Protein AF-A0AAD8UST3-F1 (afdb_monomer_lite)

Sequence (220 aa):
MGGASHGGGSCQISVTRDLKPTRKSQWRVIHSIEGGCPIRNLTEVNYGDSPTVVLPSLYNFTVPDWLPVGPAVMAWTWYGRWSVPEMFMNCAPIVVLGQETNADVTEQERAAKFDQAPLVFEANNGNGCWTQNKGSCVKFPNPGESLVVNEECPLYEETMFTGKCGPERSLGNLWSWPSQWAIFSGGAVAVALVLGAMRAARTWRGRQKYAHRKLATDDV

pLDDT: mean 85.13, std 13.51, range [44.72, 98.62]

Radius of gyration: 29.17 Å; chains: 1; bounding box: 77×62×83 Å

Foldseek 3Di:
DAQACLQPFKKFKWKFAPPPDDLQTWTFTQAIEWTQPPHHPGDNDGNDHGPPDDHPDDDDDDRDQLAAFFKIKMKMWGDHLQDFFDIDIDIDIDGHHHDPDDDPDDNVSSVVVRVVGFTDWDTSPPLFKTFDNPRAHDDDPRRGPHYDYDVSGHHPPVRRIDGDTDRVSGPSVVPPDDPVVVVVVVVVVVVVVVVVVVVVVVVVVVVVVVVVVVVVVVPD

Structure (mmCIF, N/CA/C/O backbone):
data_AF-A0AAD8UST3-F1
#
_entry.id   AF-A0AAD8UST3-F1
#
loop_
_atom_site.group_PDB
_atom_site.id
_atom_site.type_symbol
_atom_site.label_atom_id
_atom_site.label_alt_id
_atom_site.label_comp_id
_atom_site.label_asym_id
_atom_site.label_entity_id
_atom_site.label_seq_id
_atom_site.pdbx_PDB_ins_code
_atom_site.Cartn_x
_atom_site.Cartn_y
_atom_site.Cartn_z
_atom_site.occupancy
_atom_site.B_iso_or_equiv
_atom_site.auth_seq_id
_atom_site.auth_comp_id
_atom_site.auth_asym_id
_atom_site.auth_atom_id
_atom_site.pdbx_PDB_model_num
ATOM 1 N N . MET A 1 1 ? -6.557 10.049 -11.737 1.00 59.41 1 MET A N 1
ATOM 2 C CA . MET A 1 1 ? -5.081 10.046 -11.653 1.00 59.41 1 MET A CA 1
ATOM 3 C C . MET A 1 1 ? -4.561 10.982 -12.734 1.00 59.41 1 MET A C 1
ATOM 5 O O . MET A 1 1 ? -5.177 11.017 -13.790 1.00 59.41 1 MET A O 1
ATOM 9 N N . GLY A 1 2 ? -3.513 11.771 -12.465 1.00 61.00 2 GLY A N 1
ATOM 10 C CA . GLY A 1 2 ? -2.854 12.614 -13.478 1.00 61.00 2 GLY A CA 1
ATOM 11 C C . GLY A 1 2 ? -2.366 11.768 -14.658 1.00 61.00 2 GLY A C 1
ATOM 12 O O . GLY A 1 2 ? -2.096 10.590 -14.461 1.00 61.00 2 GLY A O 1
ATOM 13 N N . GLY A 1 3 ? -2.242 12.331 -15.862 1.00 67.75 3 GLY A N 1
ATOM 14 C CA . GLY A 1 3 ? -1.858 11.577 -17.068 1.00 67.75 3 GLY A CA 1
ATOM 15 C C . GLY A 1 3 ? -0.547 10.766 -16.964 1.00 67.75 3 GLY A C 1
ATOM 16 O O . GLY A 1 3 ? -0.337 9.822 -17.723 1.00 67.75 3 GLY A O 1
ATOM 17 N N . ALA A 1 4 ? 0.311 11.054 -15.981 1.00 81.88 4 ALA A N 1
ATOM 18 C CA . ALA A 1 4 ? 1.547 10.320 -15.744 1.00 81.88 4 ALA A CA 1
ATOM 19 C C . ALA A 1 4 ? 1.316 8.959 -15.058 1.00 81.88 4 ALA A C 1
ATOM 21 O O . ALA A 1 4 ? 1.099 8.882 -13.851 1.00 81.88 4 ALA A O 1
ATOM 22 N N . SER A 1 5 ? 1.393 7.873 -15.830 1.00 86.62 5 SER A N 1
ATOM 23 C CA . SER A 1 5 ? 1.314 6.492 -15.335 1.00 86.62 5 SER A CA 1
ATOM 24 C C . SER A 1 5 ? 2.663 5.916 -14.898 1.00 86.62 5 SER A C 1
ATOM 26 O O . SER A 1 5 ? 2.684 4.791 -14.412 1.00 86.62 5 SER A O 1
ATOM 28 N N . HIS A 1 6 ? 3.774 6.639 -15.093 1.00 89.75 6 HIS A N 1
ATOM 29 C CA . HIS A 1 6 ? 5.139 6.261 -14.689 1.00 89.75 6 HIS A CA 1
ATOM 30 C C . HIS A 1 6 ? 5.543 4.827 -15.079 1.00 89.75 6 HIS A C 1
ATOM 32 O O . HIS A 1 6 ? 6.286 4.160 -14.357 1.00 89.75 6 HIS A O 1
ATOM 38 N N . GLY A 1 7 ? 5.034 4.352 -16.221 1.00 89.50 7 GLY A N 1
ATOM 39 C CA . GLY A 1 7 ? 5.245 2.990 -16.713 1.00 89.50 7 GLY A CA 1
ATOM 40 C C . GLY A 1 7 ? 4.744 1.894 -15.771 1.00 89.50 7 GLY A C 1
ATOM 41 O O . GLY A 1 7 ? 5.325 0.811 -15.730 1.00 89.50 7 GLY A O 1
ATOM 42 N N . GLY A 1 8 ? 3.693 2.180 -14.998 1.00 92.19 8 GLY A N 1
ATOM 43 C CA . GLY A 1 8 ? 3.140 1.287 -13.986 1.00 92.19 8 GLY A CA 1
ATOM 44 C C . GLY A 1 8 ? 3.865 1.414 -12.650 1.00 92.19 8 GLY A C 1
ATOM 45 O O . GLY A 1 8 ? 4.266 2.503 -12.241 1.00 92.19 8 GLY A O 1
ATOM 46 N N . GLY A 1 9 ? 4.001 0.305 -11.933 1.00 94.56 9 GLY A N 1
ATOM 47 C CA . GLY A 1 9 ? 4.427 0.312 -10.539 1.00 94.56 9 GLY A CA 1
ATOM 48 C C . GLY A 1 9 ? 3.691 -0.727 -9.704 1.00 94.56 9 GLY A C 1
ATOM 49 O O . GLY A 1 9 ? 3.103 -1.673 -10.238 1.00 94.56 9 GLY A O 1
ATOM 50 N N . SER A 1 10 ? 3.710 -0.512 -8.392 1.00 96.94 10 SER A N 1
ATOM 51 C CA . SER A 1 10 ? 3.019 -1.358 -7.416 1.00 96.94 10 SER A CA 1
ATOM 52 C C . SER A 1 10 ? 2.051 -0.544 -6.577 1.00 96.94 10 SER A C 1
ATOM 54 O O . SER A 1 10 ? 2.328 0.610 -6.240 1.00 96.94 10 SER A O 1
ATOM 56 N N . CYS A 1 11 ? 0.938 -1.162 -6.197 1.00 97.50 11 CYS A N 1
ATOM 57 C CA . CYS A 1 11 ? -0.122 -0.519 -5.436 1.00 97.50 11 CYS A CA 1
ATOM 58 C C . CYS A 1 11 ? -0.553 -1.352 -4.234 1.00 97.50 11 CYS A C 1
ATOM 60 O O . CYS A 1 11 ? -0.494 -2.580 -4.273 1.00 97.50 11 CYS A O 1
ATOM 62 N N . GLN A 1 12 ? -1.080 -0.685 -3.210 1.00 98.38 12 GLN A N 1
ATOM 63 C CA . GLN A 1 12 ? -1.850 -1.346 -2.160 1.00 98.38 12 GLN A CA 1
ATOM 64 C C . GLN A 1 12 ? -3.238 -0.729 -2.051 1.00 98.38 12 GLN A C 1
ATOM 66 O O . GLN A 1 12 ? -3.430 0.477 -2.221 1.00 98.38 12 GLN A O 1
ATOM 71 N N . ILE A 1 13 ? -4.206 -1.580 -1.734 1.00 98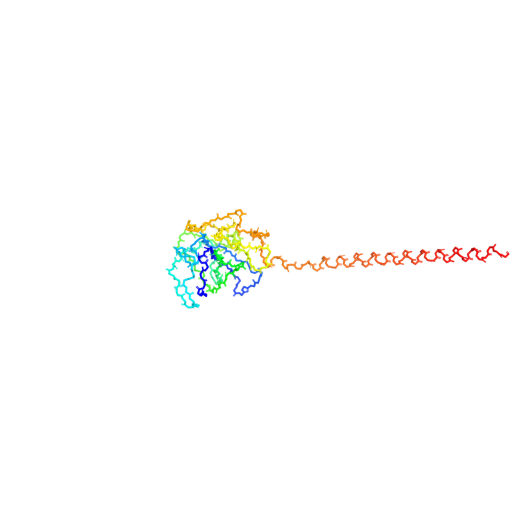.50 13 ILE A N 1
ATOM 72 C CA . ILE A 1 13 ? -5.513 -1.182 -1.238 1.00 98.50 13 ILE A CA 1
ATOM 73 C C . ILE A 1 13 ? -5.507 -1.431 0.263 1.00 98.50 13 ILE A C 1
ATOM 75 O O . ILE A 1 13 ? -5.233 -2.542 0.727 1.00 98.50 13 ILE A O 1
ATOM 79 N N . SER A 1 14 ? -5.798 -0.389 1.027 1.00 98.31 14 SER A N 1
ATOM 80 C CA . SER A 1 14 ? -5.833 -0.450 2.483 1.00 98.31 14 SER A CA 1
ATOM 81 C C . SER A 1 14 ? -7.084 0.212 3.039 1.00 98.31 14 SER A C 1
ATOM 83 O O . SER A 1 14 ? -7.731 1.015 2.370 1.00 98.31 14 SER A O 1
ATOM 85 N N . VAL A 1 15 ? -7.454 -0.150 4.262 1.00 98.31 15 VAL A N 1
ATOM 86 C CA . VAL A 1 15 ? -8.650 0.349 4.939 1.00 98.31 15 VAL A CA 1
ATOM 87 C C . VAL A 1 15 ? -8.283 0.867 6.319 1.00 98.31 15 VAL A C 1
ATOM 89 O O . VAL A 1 15 ? -7.495 0.261 7.041 1.00 98.31 15 VAL A O 1
ATOM 92 N N . THR A 1 16 ? -8.885 1.984 6.705 1.00 97.88 16 THR A N 1
ATOM 93 C CA . THR A 1 16 ? -8.901 2.471 8.082 1.00 97.88 16 THR A CA 1
ATOM 94 C C . THR A 1 16 ? -10.338 2.621 8.568 1.00 97.88 16 THR A C 1
ATOM 96 O O . THR A 1 16 ? -11.248 2.930 7.796 1.00 97.88 16 THR A O 1
ATOM 99 N N . ARG A 1 17 ? -10.549 2.405 9.866 1.00 97.00 17 ARG A N 1
ATOM 100 C CA . ARG A 1 17 ? -11.836 2.653 10.535 1.00 97.00 17 ARG A CA 1
ATOM 101 C C . ARG A 1 17 ? -11.963 4.097 11.029 1.00 97.00 17 ARG A C 1
ATOM 103 O O . ARG A 1 17 ? -13.045 4.509 11.440 1.00 97.00 17 ARG A O 1
ATOM 110 N N . ASP A 1 18 ? -10.895 4.889 10.922 1.00 97.56 18 ASP A N 1
ATOM 111 C CA . ASP A 1 18 ? -10.938 6.322 11.190 1.00 97.56 18 ASP A CA 1
ATOM 112 C C . ASP A 1 18 ? -11.722 7.039 10.082 1.00 97.56 18 ASP A C 1
ATOM 114 O O . ASP A 1 18 ? -11.227 7.247 8.978 1.00 97.56 18 ASP A O 1
ATOM 118 N N . LEU A 1 19 ? -12.946 7.482 10.382 1.00 97.81 19 LEU A N 1
ATOM 119 C CA . LEU A 1 19 ? -13.803 8.173 9.401 1.00 97.81 19 LEU A CA 1
ATOM 120 C C . LEU A 1 19 ? -13.276 9.556 8.988 1.00 97.81 19 LEU A C 1
ATOM 122 O O . LEU A 1 19 ? -13.745 10.148 8.018 1.00 97.81 19 LEU A O 1
ATOM 126 N N . LYS A 1 20 ? -12.305 10.084 9.737 1.00 97.69 20 LYS A N 1
ATOM 127 C CA . LYS A 1 20 ? -11.566 11.313 9.439 1.00 97.69 20 LYS A CA 1
ATOM 128 C C . LYS A 1 20 ? -10.073 11.021 9.599 1.00 97.69 20 LYS A C 1
ATOM 130 O O . LYS A 1 20 ? -9.518 11.342 10.652 1.00 97.69 20 LYS A O 1
ATOM 135 N N . PRO A 1 21 ? -9.439 10.370 8.606 1.00 96.75 21 PRO A N 1
ATOM 136 C CA . PRO A 1 21 ? -8.065 9.925 8.746 1.00 96.75 21 PRO A CA 1
ATOM 137 C C . PRO A 1 21 ? -7.113 11.087 9.025 1.00 96.75 21 PRO A C 1
ATOM 139 O O . PRO A 1 21 ? -7.249 12.187 8.488 1.00 96.75 21 PRO A O 1
ATOM 142 N N . THR A 1 22 ? -6.118 10.822 9.856 1.00 94.69 22 THR A N 1
ATOM 143 C CA . THR A 1 22 ? -5.027 11.740 10.176 1.00 94.69 22 THR A CA 1
ATOM 144 C C . THR A 1 22 ? -3.698 11.070 9.851 1.00 94.69 22 THR A C 1
ATOM 146 O O . THR A 1 22 ? -3.642 9.878 9.563 1.00 94.69 22 THR A O 1
ATOM 149 N N . ARG A 1 23 ? -2.583 11.793 9.998 1.00 90.06 23 ARG A N 1
ATOM 150 C CA . ARG A 1 23 ? -1.241 11.194 9.871 1.00 90.06 23 ARG A CA 1
ATOM 151 C C . ARG A 1 23 ? -0.962 10.040 10.849 1.00 90.06 23 ARG A C 1
ATOM 153 O O . ARG A 1 23 ? 0.041 9.363 10.694 1.00 90.06 23 ARG A O 1
ATOM 160 N N . LYS A 1 24 ? -1.769 9.888 11.908 1.00 91.38 24 LYS A N 1
ATOM 161 C CA . LYS A 1 24 ? -1.642 8.811 12.905 1.00 91.38 24 LYS A CA 1
ATOM 162 C C . LYS A 1 24 ? -2.572 7.630 12.628 1.00 91.38 24 LYS A C 1
ATOM 164 O O . LYS A 1 24 ? -2.489 6.635 13.342 1.00 91.38 24 LYS A O 1
ATOM 169 N N . SER A 1 25 ? -3.468 7.758 11.652 1.00 94.44 25 SER A N 1
ATOM 170 C CA . SER A 1 25 ? -4.407 6.699 11.309 1.00 94.44 25 SER A CA 1
ATOM 171 C C . SER A 1 25 ? -3.658 5.487 10.793 1.00 94.44 25 SER A C 1
ATOM 173 O O . SER A 1 25 ? -2.742 5.601 9.978 1.00 94.44 25 SER A O 1
ATOM 175 N N . GLN A 1 26 ? -4.058 4.323 11.284 1.00 94.38 26 GLN A N 1
ATOM 176 C CA . GLN A 1 26 ? -3.522 3.056 10.825 1.00 94.38 26 GLN A CA 1
ATOM 177 C C . GLN A 1 26 ? -4.350 2.570 9.642 1.00 94.38 26 GLN A C 1
ATOM 179 O O . GLN A 1 26 ? -5.579 2.501 9.714 1.00 94.38 26 GLN A O 1
ATOM 184 N N . TRP A 1 27 ? -3.658 2.244 8.558 1.00 96.69 27 TRP A N 1
ATOM 185 C CA . TRP A 1 27 ? -4.244 1.721 7.332 1.00 96.69 27 TRP A CA 1
ATOM 186 C C . TRP A 1 27 ? -3.837 0.266 7.191 1.00 96.69 27 TRP A C 1
ATOM 188 O O . TRP A 1 27 ? -2.647 -0.031 7.134 1.00 96.69 27 TRP A O 1
ATOM 198 N N . ARG A 1 28 ? -4.816 -0.635 7.164 1.00 97.31 28 ARG A N 1
ATOM 199 C CA . ARG A 1 28 ? -4.609 -2.081 7.098 1.00 97.31 28 ARG A CA 1
ATOM 200 C C . ARG A 1 28 ? -4.754 -2.560 5.665 1.00 97.31 28 ARG A C 1
ATOM 202 O O . ARG A 1 28 ? -5.763 -2.271 5.025 1.00 97.31 28 ARG A O 1
ATOM 209 N N . VAL A 1 29 ? -3.740 -3.239 5.147 1.00 98.12 29 VAL A N 1
ATOM 210 C CA . VAL A 1 29 ? -3.704 -3.741 3.771 1.00 98.12 29 VAL A CA 1
ATOM 211 C C . VAL A 1 29 ? -4.731 -4.854 3.610 1.00 98.12 29 VAL A C 1
ATOM 213 O O . VAL A 1 29 ? -4.729 -5.818 4.372 1.00 98.12 29 VAL A O 1
ATOM 216 N N . ILE A 1 30 ? -5.589 -4.723 2.599 1.00 97.94 30 ILE A N 1
ATOM 217 C CA . ILE A 1 30 ? -6.543 -5.765 2.199 1.00 97.94 30 ILE A CA 1
ATOM 218 C C . ILE A 1 30 ? -6.188 -6.384 0.845 1.00 97.94 30 ILE A C 1
ATOM 220 O O . ILE A 1 30 ? -6.664 -7.471 0.536 1.00 97.94 30 ILE A O 1
ATOM 224 N N . HIS A 1 31 ? -5.367 -5.705 0.035 1.00 98.44 31 HIS A N 1
ATOM 225 C CA . HIS A 1 31 ? -4.880 -6.219 -1.241 1.00 98.44 31 HIS A CA 1
ATOM 226 C C . HIS A 1 31 ? -3.590 -5.513 -1.670 1.00 98.44 31 HIS A C 1
ATOM 228 O O . HIS A 1 31 ? -3.487 -4.292 -1.543 1.00 98.44 31 HIS A O 1
ATOM 234 N N . SER A 1 32 ? -2.641 -6.260 -2.227 1.00 98.56 32 SER A N 1
ATOM 235 C CA . SER A 1 32 ? -1.418 -5.727 -2.831 1.00 98.56 32 SER A CA 1
ATOM 236 C C . SER A 1 32 ? -1.278 -6.178 -4.280 1.00 98.56 32 SER A C 1
ATOM 238 O O . SER A 1 32 ? -1.610 -7.309 -4.632 1.00 98.56 32 SER A O 1
ATOM 240 N N . ILE A 1 33 ? -0.756 -5.282 -5.113 1.00 98.12 33 ILE A N 1
ATOM 241 C CA . ILE A 1 33 ? -0.457 -5.522 -6.523 1.00 98.12 33 ILE A CA 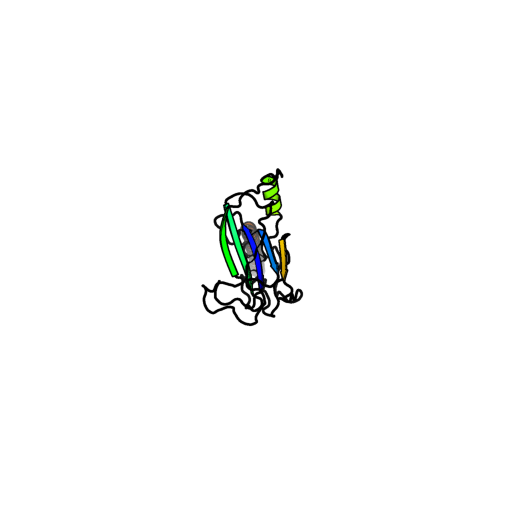1
ATOM 242 C C . ILE A 1 33 ? 1.000 -5.135 -6.748 1.00 98.12 33 ILE A C 1
ATOM 244 O O . ILE A 1 33 ? 1.346 -3.954 -6.687 1.00 98.12 33 ILE A O 1
ATOM 248 N N . GLU A 1 34 ? 1.851 -6.122 -6.990 1.00 97.44 34 GLU A N 1
ATOM 249 C CA . GLU A 1 34 ? 3.273 -5.937 -7.266 1.00 97.44 34 GLU A CA 1
ATOM 250 C C . GLU A 1 34 ? 3.505 -6.007 -8.774 1.00 97.44 34 GLU A C 1
ATOM 252 O O . GLU A 1 34 ? 3.425 -7.075 -9.377 1.00 97.44 34 GLU A O 1
ATOM 257 N N . GLY A 1 35 ? 3.760 -4.854 -9.393 1.00 95.50 35 GLY A N 1
ATOM 258 C CA . GLY A 1 35 ? 3.840 -4.737 -10.847 1.00 95.50 35 GLY A CA 1
ATOM 259 C C . GLY A 1 35 ? 2.487 -4.560 -11.528 1.00 95.50 35 GLY A C 1
ATOM 260 O O . GLY A 1 35 ? 1.448 -5.025 -11.059 1.00 95.50 35 GLY A O 1
ATOM 261 N N . GLY A 1 36 ? 2.486 -3.875 -12.670 1.00 92.56 36 GLY A N 1
ATOM 262 C CA . GLY A 1 36 ? 1.285 -3.751 -13.493 1.00 92.56 36 GLY A CA 1
ATOM 263 C C . GLY A 1 36 ? 0.184 -2.876 -12.906 1.00 92.56 36 GLY A C 1
ATOM 264 O O . GLY A 1 36 ? -0.960 -3.031 -13.319 1.00 92.56 36 GLY A O 1
ATOM 265 N N . CYS A 1 37 ? 0.474 -1.994 -11.942 1.00 94.06 37 CYS A N 1
ATOM 266 C CA . CYS A 1 37 ? -0.477 -1.015 -11.415 1.00 94.06 37 CYS A CA 1
ATOM 267 C C . CYS A 1 37 ? 0.054 0.417 -11.589 1.00 94.06 37 CYS A C 1
ATOM 269 O O . CYS A 1 37 ? 1.212 0.668 -11.257 1.00 94.06 37 CYS A O 1
ATOM 271 N N . PRO A 1 38 ? -0.742 1.375 -12.100 1.00 91.06 38 PRO A N 1
ATOM 272 C CA . PRO A 1 38 ? -2.173 1.316 -12.429 1.00 91.06 38 PRO A CA 1
ATOM 273 C C . PRO A 1 38 ? -2.447 1.035 -13.917 1.00 91.06 38 PRO A C 1
ATOM 275 O O . PRO A 1 38 ? -3.576 1.183 -14.385 1.00 91.06 38 PRO A O 1
ATOM 278 N N . ILE A 1 39 ? -1.414 0.643 -14.665 1.00 90.38 39 ILE A N 1
ATOM 279 C CA . ILE A 1 39 ? -1.529 0.118 -16.025 1.00 90.38 39 ILE A CA 1
ATOM 280 C C . ILE A 1 39 ? -0.822 -1.232 -16.109 1.00 90.38 39 ILE A C 1
ATOM 282 O O . ILE A 1 39 ? 0.242 -1.396 -15.515 1.00 90.38 39 ILE A O 1
ATOM 286 N N . ARG A 1 40 ? -1.411 -2.171 -16.851 1.00 88.31 40 ARG A N 1
ATOM 287 C CA . ARG A 1 40 ? -0.764 -3.406 -17.315 1.00 88.31 40 ARG A CA 1
ATOM 288 C C . ARG A 1 40 ? -0.159 -3.217 -18.704 1.00 88.31 40 ARG A C 1
ATOM 290 O O . ARG A 1 40 ? -0.455 -2.218 -19.361 1.00 88.31 40 ARG A O 1
ATOM 297 N N . ASN A 1 41 ? 0.611 -4.198 -19.170 1.00 87.06 41 ASN A N 1
ATOM 298 C CA . ASN A 1 41 ? 1.383 -4.151 -20.412 1.00 87.06 41 ASN A CA 1
ATOM 299 C C . ASN A 1 41 ? 2.315 -2.939 -20.399 1.00 87.06 41 ASN A C 1
ATOM 301 O O . ASN A 1 41 ? 2.162 -2.010 -21.193 1.00 87.06 41 ASN A O 1
ATOM 305 N N . LEU A 1 42 ? 3.215 -2.929 -19.414 1.00 83.50 42 LEU A N 1
ATOM 306 C CA . LEU A 1 42 ? 4.008 -1.757 -19.056 1.00 83.50 42 LEU A CA 1
ATOM 307 C C . LEU A 1 42 ? 4.698 -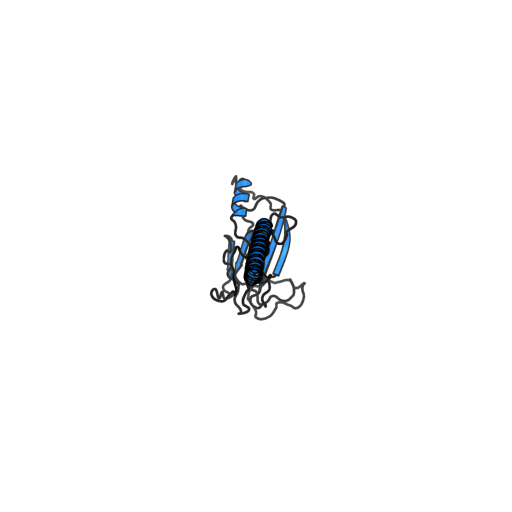1.122 -20.266 1.00 83.50 42 LEU A C 1
ATOM 309 O O . LEU A 1 42 ? 5.359 -1.790 -21.059 1.00 83.50 42 LEU A O 1
ATOM 313 N N . THR A 1 43 ? 4.580 0.199 -20.360 1.00 81.06 43 THR A N 1
ATOM 314 C CA . THR A 1 43 ? 5.241 1.021 -21.372 1.00 81.06 43 THR A CA 1
ATOM 315 C C . THR A 1 43 ? 6.226 1.971 -20.714 1.00 81.06 43 THR A C 1
ATOM 317 O O . THR A 1 43 ? 6.040 2.389 -19.576 1.00 81.06 43 THR A O 1
ATOM 320 N N . GLU A 1 44 ? 7.251 2.382 -21.453 1.00 81.00 44 GLU A N 1
ATOM 321 C CA . GLU A 1 44 ? 8.202 3.405 -20.991 1.00 81.00 44 GLU A CA 1
ATOM 322 C C . GLU A 1 44 ? 7.617 4.833 -21.078 1.00 81.00 44 GLU A C 1
ATOM 324 O O . GLU A 1 44 ? 8.210 5.795 -20.596 1.00 81.00 44 GLU A O 1
ATOM 329 N N . VAL A 1 45 ? 6.428 4.976 -21.677 1.00 79.56 45 VAL A N 1
ATOM 330 C CA . VAL A 1 45 ? 5.690 6.239 -21.814 1.00 79.56 45 VAL A CA 1
ATOM 331 C C . VAL A 1 45 ? 4.455 6.279 -20.917 1.00 79.56 45 VAL A C 1
ATOM 333 O O . VAL A 1 45 ? 3.902 5.243 -20.541 1.00 79.56 45 VAL A O 1
ATOM 336 N N . ASN A 1 46 ? 4.011 7.493 -20.599 1.00 82.44 46 ASN A N 1
ATOM 337 C CA . ASN A 1 46 ? 2.775 7.732 -19.865 1.00 82.44 46 ASN A CA 1
ATOM 338 C C . ASN A 1 46 ? 1.538 7.448 -20.733 1.00 82.44 46 ASN A C 1
ATOM 340 O O . ASN A 1 46 ? 1.565 7.648 -21.945 1.00 82.44 46 ASN A O 1
ATOM 344 N N . TYR A 1 47 ? 0.442 7.011 -20.105 1.00 77.69 47 TYR A N 1
ATOM 345 C CA . TYR A 1 47 ? -0.795 6.634 -20.806 1.00 77.69 47 TYR A CA 1
ATOM 346 C C . TYR A 1 47 ? -1.647 7.841 -21.266 1.00 77.69 47 TYR A C 1
ATOM 348 O O . TYR A 1 47 ? -2.657 7.668 -21.945 1.00 77.69 47 TYR A O 1
ATOM 356 N N . GLY A 1 48 ? -1.255 9.074 -20.932 1.00 74.00 48 GLY A N 1
ATOM 357 C CA . GLY A 1 48 ? -1.809 10.294 -21.523 1.00 74.00 48 GLY A CA 1
ATOM 358 C C . GLY A 1 48 ? -1.353 11.568 -20.810 1.00 74.00 48 GLY A C 1
ATOM 359 O O . GLY A 1 48 ? -0.567 11.514 -19.873 1.00 74.00 48 GLY A O 1
ATOM 360 N N . ASP A 1 49 ? -1.888 12.719 -21.221 1.00 71.94 49 ASP A N 1
ATOM 361 C CA . ASP A 1 49 ? -1.454 14.033 -20.702 1.00 71.94 49 ASP A CA 1
ATOM 362 C C . ASP A 1 49 ? -2.528 14.741 -19.855 1.00 71.94 49 ASP A C 1
ATOM 364 O O . ASP A 1 49 ? -2.366 15.890 -19.449 1.00 71.94 49 ASP A O 1
ATOM 368 N N . SER A 1 50 ? -3.649 14.067 -19.570 1.00 75.44 50 SER A N 1
ATOM 369 C CA . SER A 1 50 ? -4.791 14.651 -18.855 1.00 75.44 50 SER A CA 1
ATOM 370 C C . SER A 1 50 ? -5.126 13.886 -17.569 1.00 75.44 50 SER A C 1
ATOM 372 O O . SER A 1 50 ? -5.101 12.656 -17.555 1.00 75.44 50 SER A O 1
ATOM 374 N N . PRO A 1 51 ? -5.512 14.582 -16.481 1.00 68.94 51 PRO A N 1
ATOM 375 C CA . PRO A 1 51 ? -5.935 13.949 -15.229 1.00 68.94 51 PRO A CA 1
ATOM 376 C C . PRO A 1 51 ? -7.277 13.206 -15.314 1.00 68.94 51 PRO A C 1
ATOM 378 O O . PRO A 1 51 ? -7.696 12.573 -14.343 1.00 68.94 51 PRO A O 1
ATOM 381 N N . THR A 1 52 ? -7.958 13.308 -16.458 1.00 74.94 52 THR A N 1
ATOM 382 C CA . THR A 1 52 ? -9.240 12.644 -16.747 1.00 74.94 52 THR A CA 1
ATOM 383 C C . THR A 1 52 ? -9.085 11.424 -17.652 1.00 74.94 52 THR A C 1
ATOM 385 O O . THR A 1 52 ? -10.084 10.802 -18.007 1.00 74.94 52 THR A O 1
ATOM 388 N N . VAL A 1 53 ? -7.850 11.067 -18.026 1.00 79.62 53 VAL A N 1
ATOM 389 C CA . VAL A 1 53 ? -7.584 9.863 -18.817 1.00 79.62 53 VAL A CA 1
ATOM 390 C C . VAL A 1 53 ? -8.087 8.643 -18.053 1.00 79.62 53 VAL A C 1
ATOM 392 O O . VAL A 1 53 ? -7.723 8.409 -16.898 1.00 79.62 53 VAL A O 1
ATOM 395 N N . VAL A 1 54 ? -8.933 7.864 -18.722 1.00 76.12 54 VAL A N 1
ATOM 396 C CA . VAL A 1 54 ? -9.378 6.564 -18.229 1.00 76.12 54 VAL A CA 1
ATOM 397 C C . VAL A 1 54 ? -8.245 5.576 -18.465 1.00 76.12 54 VAL A C 1
ATOM 399 O O . VAL A 1 54 ? -7.809 5.381 -19.599 1.00 76.12 54 VAL A O 1
ATOM 402 N N . LEU A 1 55 ? -7.748 4.970 -17.389 1.00 79.00 55 LEU A N 1
ATOM 403 C CA . LEU A 1 55 ? -6.736 3.926 -17.493 1.00 79.00 55 LEU A CA 1
ATOM 404 C C . LEU A 1 55 ? -7.381 2.626 -18.002 1.00 79.00 55 LEU A C 1
ATOM 406 O O . LEU A 1 55 ? -8.522 2.328 -17.649 1.00 79.00 55 LEU A O 1
ATOM 410 N N . PRO A 1 56 ? -6.668 1.834 -18.817 1.00 78.19 56 PRO A N 1
ATOM 411 C CA . PRO A 1 56 ? -7.249 0.702 -19.541 1.00 78.19 56 PRO A CA 1
ATOM 412 C C . PRO A 1 56 ? -7.429 -0.546 -18.670 1.00 78.19 56 PRO A C 1
ATOM 414 O O . PRO A 1 56 ? -8.047 -1.517 -19.096 1.00 78.19 56 PRO A O 1
ATOM 417 N N . SER A 1 57 ? -6.813 -0.569 -17.487 1.00 87.62 57 SER A N 1
ATOM 418 C CA . SER A 1 57 ? -6.689 -1.766 -16.660 1.00 87.62 57 SER A CA 1
ATOM 419 C C . SER A 1 57 ? -7.720 -1.774 -15.540 1.00 87.62 57 SER A C 1
ATOM 421 O O . SER A 1 57 ? -7.906 -0.782 -14.837 1.00 87.62 57 SER A O 1
ATOM 423 N N . LEU A 1 58 ? -8.370 -2.923 -15.364 1.00 88.62 58 LEU A N 1
ATOM 424 C CA . LEU A 1 58 ? -9.273 -3.194 -14.251 1.00 88.62 58 LEU A CA 1
ATOM 425 C C . LEU A 1 58 ? -8.557 -4.057 -13.209 1.00 88.62 58 LEU A C 1
ATOM 427 O O . LEU A 1 58 ? -7.914 -5.056 -13.546 1.00 88.62 58 LEU A O 1
ATOM 431 N N . TYR A 1 59 ? -8.706 -3.677 -11.943 1.00 91.50 59 TYR A N 1
ATOM 432 C CA . TYR A 1 59 ? -8.089 -4.344 -10.800 1.00 91.50 59 TYR A CA 1
ATOM 433 C C . TYR A 1 59 ? -9.176 -4.817 -9.848 1.00 91.50 59 TYR A C 1
ATOM 435 O O . TYR A 1 59 ? -9.774 -4.023 -9.125 1.00 91.50 59 TYR A O 1
ATOM 443 N N . ASN A 1 60 ? -9.431 -6.120 -9.871 1.00 92.69 60 ASN A N 1
ATOM 444 C CA . ASN A 1 60 ? -10.392 -6.747 -8.978 1.00 92.69 60 ASN A CA 1
ATOM 445 C C . ASN A 1 60 ? -9.672 -7.225 -7.721 1.00 92.69 60 ASN A C 1
ATOM 447 O O . ASN A 1 60 ? -8.597 -7.813 -7.805 1.00 92.69 60 ASN A O 1
ATOM 451 N N . PHE A 1 61 ? -10.305 -7.029 -6.572 1.00 94.44 61 PHE A N 1
ATOM 452 C CA . PHE A 1 61 ? -9.890 -7.615 -5.308 1.00 94.44 61 PHE A CA 1
ATOM 453 C C . PHE A 1 61 ? -11.131 -8.019 -4.515 1.00 94.44 61 PHE A C 1
ATOM 455 O O . PHE A 1 61 ? -12.230 -7.518 -4.756 1.00 94.44 61 PHE A O 1
ATOM 462 N N . THR A 1 62 ? -10.949 -8.939 -3.574 1.00 93.12 62 THR A N 1
ATOM 463 C CA . THR A 1 62 ? -12.026 -9.398 -2.694 1.00 93.12 62 THR A CA 1
ATOM 464 C C . THR A 1 62 ? -11.921 -8.670 -1.364 1.00 93.12 62 THR A C 1
ATOM 466 O O . THR A 1 62 ? -10.830 -8.564 -0.805 1.00 93.12 62 THR A O 1
ATOM 469 N N . VAL A 1 63 ? -13.048 -8.170 -0.854 1.00 93.06 63 VAL A N 1
ATOM 470 C CA . VAL A 1 63 ? -13.118 -7.650 0.516 1.00 93.06 63 VAL A CA 1
ATOM 471 C C . VAL A 1 63 ? -13.005 -8.845 1.469 1.00 93.06 63 VAL A C 1
ATOM 473 O O . VAL A 1 63 ? -13.850 -9.741 1.386 1.00 93.06 63 VAL A O 1
ATOM 476 N N . PRO A 1 64 ? -11.977 -8.903 2.334 1.00 92.50 64 PRO A N 1
ATOM 477 C CA . PRO A 1 64 ? -11.762 -10.068 3.175 1.00 92.50 64 PRO A CA 1
ATOM 478 C C . PRO A 1 64 ? -12.892 -10.230 4.190 1.00 92.50 64 PRO A C 1
ATOM 480 O O . PRO A 1 64 ? -13.443 -9.251 4.694 1.00 92.50 64 PRO A O 1
ATOM 483 N N . ASP A 1 65 ? -13.207 -11.483 4.509 1.00 89.94 65 ASP A N 1
ATOM 484 C CA . ASP A 1 65 ? -14.227 -11.848 5.493 1.00 89.94 65 ASP A CA 1
ATOM 485 C C . ASP A 1 65 ? -13.910 -11.290 6.887 1.00 89.94 65 ASP A C 1
ATOM 487 O O . ASP A 1 65 ? -14.801 -10.969 7.663 1.00 89.94 65 ASP A O 1
ATOM 491 N N . TRP A 1 66 ? -12.638 -11.095 7.202 1.00 90.69 66 TRP A N 1
ATOM 492 C CA . TRP A 1 66 ? -12.209 -10.551 8.473 1.00 90.69 66 TRP A CA 1
ATOM 493 C C . TRP A 1 66 ? -12.349 -9.031 8.583 1.00 90.69 66 TRP A C 1
ATOM 495 O O . TRP A 1 66 ? -12.108 -8.495 9.662 1.00 90.69 66 TRP A O 1
ATOM 505 N N . LEU A 1 67 ? -12.733 -8.313 7.520 1.00 93.56 67 LEU A N 1
ATOM 506 C CA . LEU A 1 67 ? -12.899 -6.863 7.593 1.00 93.56 67 LEU A CA 1
ATOM 507 C C . LEU A 1 67 ? -14.140 -6.498 8.442 1.00 93.56 67 LEU A C 1
ATOM 509 O O . LEU A 1 67 ? -15.240 -6.957 8.125 1.00 93.56 67 LEU A O 1
ATOM 513 N N . PRO A 1 68 ? -14.005 -5.658 9.488 1.00 93.50 68 PRO A N 1
ATOM 514 C CA . PRO A 1 68 ? -15.129 -5.228 10.319 1.00 93.50 68 PRO A CA 1
ATOM 515 C C . PRO A 1 68 ? -16.241 -4.542 9.515 1.00 93.50 68 PRO A C 1
ATOM 517 O O . PRO A 1 68 ? -15.973 -3.676 8.675 1.00 93.50 68 PRO A O 1
ATOM 520 N N . VAL A 1 69 ? -17.499 -4.881 9.808 1.00 92.75 69 VAL A N 1
ATOM 521 C CA . VAL A 1 69 ? -18.680 -4.348 9.102 1.00 92.75 69 VAL A CA 1
ATOM 522 C C . VAL A 1 69 ? -18.909 -2.877 9.473 1.00 92.75 69 VAL A C 1
ATOM 524 O O . VAL A 1 69 ? -18.583 -2.425 10.570 1.00 92.75 69 VAL A O 1
ATOM 527 N N . GLY A 1 70 ? -19.445 -2.078 8.552 1.00 94.44 70 GLY A N 1
ATOM 528 C CA . GLY A 1 70 ? -19.829 -0.683 8.783 1.00 94.44 70 GLY A CA 1
ATOM 529 C C . GLY A 1 70 ? -18.949 0.356 8.075 1.00 94.44 70 GLY A C 1
ATOM 530 O O . GLY A 1 70 ? -18.155 0.007 7.197 1.00 94.44 70 GLY A O 1
ATOM 531 N N . PRO A 1 71 ? -19.113 1.649 8.411 1.00 97.56 71 PRO A N 1
ATOM 532 C CA . PRO A 1 71 ? -18.401 2.742 7.755 1.00 97.56 71 PRO A CA 1
ATOM 533 C C . PRO A 1 71 ? -16.883 2.653 7.941 1.00 97.56 71 PRO A C 1
ATOM 535 O O . PRO A 1 71 ? -16.393 2.382 9.037 1.00 97.56 71 PRO A O 1
ATOM 538 N N . ALA A 1 72 ? -16.142 2.921 6.871 1.00 97.94 72 ALA A N 1
ATOM 539 C CA . ALA A 1 72 ? -14.686 2.952 6.863 1.00 97.94 72 ALA A CA 1
ATOM 540 C C . ALA A 1 72 ? -14.176 3.900 5.764 1.00 97.94 72 ALA A C 1
ATOM 542 O O . ALA A 1 72 ? -14.950 4.450 4.977 1.00 97.94 72 ALA A O 1
ATOM 543 N N . VAL A 1 73 ? -12.860 4.084 5.693 1.00 98.62 73 VAL A N 1
ATOM 544 C CA . VAL A 1 73 ? -12.204 4.782 4.584 1.00 98.62 73 VAL A CA 1
ATOM 545 C C . VAL A 1 73 ? -11.217 3.826 3.934 1.00 98.62 73 VAL A C 1
ATOM 547 O O . VAL A 1 73 ? -10.390 3.221 4.610 1.00 98.62 73 VAL A O 1
ATOM 550 N N . MET A 1 74 ? -11.308 3.692 2.618 1.00 98.44 74 MET A N 1
ATOM 551 C CA . MET A 1 74 ? -10.370 2.935 1.798 1.00 98.44 74 MET A CA 1
ATOM 552 C C . MET A 1 74 ? -9.340 3.887 1.197 1.00 98.44 74 MET A C 1
ATOM 554 O O . MET A 1 74 ? -9.690 4.996 0.799 1.00 98.44 74 MET A O 1
ATOM 558 N N . ALA A 1 75 ? -8.094 3.449 1.091 1.00 98.19 75 ALA A N 1
ATOM 559 C CA . ALA A 1 75 ? -7.046 4.137 0.362 1.00 98.19 75 ALA A CA 1
ATOM 560 C C . ALA A 1 75 ? -6.465 3.234 -0.722 1.00 98.19 75 ALA A C 1
ATOM 562 O O . ALA A 1 75 ? -6.158 2.067 -0.480 1.00 98.19 75 ALA A O 1
ATOM 563 N N . TRP A 1 76 ? -6.273 3.816 -1.899 1.00 97.50 76 TRP A N 1
ATOM 564 C CA . TRP A 1 76 ? -5.388 3.296 -2.928 1.00 97.50 76 TRP A CA 1
ATOM 565 C C . TRP A 1 76 ? -4.064 4.049 -2.829 1.00 97.50 76 TRP A C 1
ATOM 567 O O . TRP A 1 76 ? -4.056 5.280 -2.922 1.00 97.50 76 TRP A O 1
ATOM 577 N N . THR A 1 77 ? -2.969 3.321 -2.620 1.00 97.00 77 THR A N 1
ATOM 578 C CA . THR A 1 77 ? -1.603 3.854 -2.626 1.00 97.00 77 THR A CA 1
ATOM 579 C C . THR A 1 77 ? -0.813 3.288 -3.794 1.00 97.00 77 THR A C 1
ATOM 581 O O . THR A 1 77 ? -1.017 2.136 -4.173 1.00 97.00 77 THR A O 1
ATOM 584 N N . TRP A 1 78 ? 0.086 4.085 -4.374 1.00 96.19 78 TRP A N 1
ATOM 585 C CA . TRP A 1 78 ? 0.873 3.687 -5.541 1.00 96.19 78 TRP A CA 1
ATOM 586 C C . TRP A 1 78 ? 2.288 4.271 -5.531 1.00 96.19 78 TRP A C 1
ATOM 588 O O . TRP A 1 78 ? 2.494 5.442 -5.200 1.00 96.19 78 TRP A O 1
ATOM 598 N N . TYR A 1 79 ? 3.238 3.430 -5.945 1.00 95.62 79 TYR A N 1
ATOM 599 C CA . TYR A 1 79 ? 4.638 3.758 -6.190 1.00 95.62 79 TYR A CA 1
ATOM 600 C C . TYR A 1 79 ? 4.967 3.481 -7.655 1.00 95.62 79 TYR A C 1
ATOM 602 O O . TYR A 1 79 ? 4.946 2.323 -8.085 1.00 95.62 79 TYR A O 1
ATOM 610 N N . GLY A 1 80 ? 5.254 4.538 -8.419 1.00 93.12 80 GLY A N 1
ATOM 611 C CA . GLY A 1 80 ? 5.537 4.429 -9.847 1.00 93.12 80 GLY A CA 1
ATOM 612 C C . GLY A 1 80 ? 6.896 3.787 -10.132 1.00 93.12 80 GLY A C 1
ATOM 613 O O . GLY A 1 80 ? 7.886 4.100 -9.473 1.00 93.12 80 GLY A O 1
ATOM 614 N N . ARG A 1 81 ? 6.952 2.921 -11.150 1.00 91.94 81 ARG A N 1
ATOM 615 C CA . ARG A 1 81 ? 8.174 2.227 -11.604 1.00 91.94 81 ARG A CA 1
ATOM 616 C C . ARG A 1 81 ? 9.269 3.211 -12.036 1.00 91.94 81 ARG A C 1
ATOM 618 O O . ARG A 1 81 ? 10.438 3.028 -11.699 1.00 91.94 81 ARG A O 1
ATOM 625 N N . TRP A 1 82 ? 8.869 4.250 -12.772 1.00 89.50 82 TRP A N 1
ATOM 626 C CA . TRP A 1 82 ? 9.737 5.323 -13.274 1.00 89.50 82 TRP A CA 1
ATOM 627 C C . TRP A 1 82 ? 9.451 6.687 -12.633 1.00 89.50 82 TRP A C 1
ATOM 629 O O . TRP A 1 82 ? 9.704 7.742 -13.219 1.00 89.50 82 TRP A O 1
ATOM 639 N N . SER A 1 83 ? 8.871 6.680 -11.435 1.00 84.94 83 SER A N 1
ATOM 640 C CA . SER A 1 83 ? 8.629 7.903 -10.668 1.00 84.94 83 SER A CA 1
ATOM 641 C C . SER A 1 83 ? 9.933 8.375 -10.031 1.00 84.94 83 SER A C 1
ATOM 643 O O . SER A 1 83 ? 10.746 7.564 -9.579 1.00 84.94 83 SER A O 1
ATOM 645 N N . VAL A 1 84 ? 10.111 9.692 -9.898 1.00 89.44 84 VAL A N 1
ATOM 646 C CA . VAL A 1 84 ? 10.980 10.196 -8.819 1.00 89.44 84 VAL A CA 1
ATOM 647 C C . VAL A 1 84 ? 10.390 9.744 -7.472 1.00 89.44 84 VAL A C 1
ATOM 649 O O . VAL A 1 84 ? 9.242 9.313 -7.455 1.00 89.44 84 VAL A O 1
ATOM 652 N N . PRO A 1 85 ? 11.129 9.769 -6.347 1.00 91.44 85 PRO A N 1
ATOM 653 C CA . PRO A 1 85 ? 10.585 9.341 -5.059 1.00 91.44 85 PRO A CA 1
ATOM 654 C C . PRO A 1 85 ? 9.261 10.047 -4.712 1.00 91.44 85 PRO A C 1
ATOM 656 O O . PRO A 1 85 ? 9.248 11.154 -4.179 1.00 91.44 85 PRO A O 1
ATOM 659 N N . GLU A 1 86 ? 8.150 9.376 -5.008 1.00 90.56 86 GLU A N 1
ATOM 660 C CA . GLU A 1 86 ? 6.776 9.858 -4.904 1.00 90.56 86 GLU A CA 1
ATOM 661 C C . GLU A 1 86 ? 5.876 8.741 -4.378 1.00 90.56 86 GLU A C 1
ATOM 663 O O . GLU A 1 86 ? 6.097 7.554 -4.630 1.00 90.56 86 GLU A O 1
ATOM 668 N N . MET A 1 87 ? 4.858 9.130 -3.623 1.00 92.81 87 MET A N 1
ATOM 669 C CA . MET A 1 87 ? 3.795 8.244 -3.173 1.00 92.81 87 MET A CA 1
ATOM 670 C C . MET A 1 87 ? 2.471 8.886 -3.553 1.00 92.81 87 MET A C 1
ATOM 672 O O . MET A 1 87 ? 2.156 9.989 -3.103 1.00 92.81 87 MET A O 1
ATOM 676 N N . PHE A 1 88 ? 1.682 8.184 -4.355 1.00 93.62 88 PHE A N 1
ATOM 677 C CA . PHE A 1 88 ? 0.313 8.584 -4.645 1.00 93.62 88 PHE A CA 1
ATOM 678 C C . PHE A 1 88 ? -0.617 7.934 -3.630 1.00 93.62 88 PHE A C 1
ATOM 680 O O . PHE A 1 88 ? -0.432 6.773 -3.271 1.00 93.62 88 PHE A O 1
ATOM 687 N N . MET A 1 89 ? -1.618 8.681 -3.170 1.00 95.38 89 MET A N 1
ATOM 688 C CA . MET A 1 89 ? -2.647 8.172 -2.270 1.00 95.38 89 MET A CA 1
ATOM 689 C C . MET A 1 89 ? -3.979 8.851 -2.577 1.00 95.38 89 MET A C 1
ATOM 691 O O . MET A 1 89 ? -4.082 10.079 -2.532 1.00 95.38 89 MET A O 1
ATOM 695 N N . ASN A 1 90 ? -5.015 8.076 -2.893 1.00 95.31 90 ASN A N 1
ATOM 696 C CA . ASN A 1 90 ? -6.390 8.574 -2.962 1.00 95.31 90 ASN A CA 1
ATOM 697 C C . ASN A 1 90 ? -7.271 7.797 -1.990 1.00 95.31 90 ASN A C 1
ATOM 699 O O . ASN A 1 90 ? -7.193 6.573 -1.919 1.00 95.31 90 ASN A O 1
ATOM 703 N N . CYS A 1 91 ? -8.115 8.526 -1.263 1.00 97.81 91 CYS A N 1
ATOM 704 C CA . CYS A 1 91 ? -9.004 7.971 -0.252 1.00 97.81 91 CYS A CA 1
ATOM 705 C C . CYS A 1 91 ? -10.458 8.023 -0.729 1.00 97.81 91 CYS A C 1
ATOM 707 O O . CYS A 1 91 ? -10.871 9.001 -1.352 1.00 97.81 91 CYS A O 1
ATOM 709 N N . ALA A 1 92 ? -11.240 7.006 -0.383 1.00 97.69 92 ALA A N 1
ATOM 710 C CA . ALA A 1 92 ? -12.666 6.924 -0.665 1.00 97.69 92 ALA A CA 1
ATOM 711 C C . ALA A 1 92 ? -13.436 6.497 0.597 1.00 97.69 92 ALA A C 1
ATOM 713 O O . ALA A 1 92 ? -13.029 5.537 1.259 1.00 97.69 92 ALA A O 1
ATOM 714 N N . PRO A 1 93 ? -14.545 7.173 0.949 1.00 98.06 93 PRO A N 1
ATOM 715 C CA . PRO A 1 93 ? -15.445 6.674 1.981 1.00 98.06 93 PRO A CA 1
ATOM 716 C C . PRO A 1 93 ? -16.134 5.400 1.483 1.00 98.06 93 PRO A C 1
ATOM 718 O O . PRO A 1 93 ? -16.604 5.347 0.347 1.00 98.06 93 PRO A O 1
ATOM 721 N N . ILE A 1 94 ? -16.205 4.381 2.336 1.00 97.50 94 ILE A N 1
ATOM 722 C CA . ILE A 1 94 ? -16.845 3.101 2.028 1.00 97.50 94 ILE A CA 1
ATOM 723 C C . ILE A 1 94 ? -17.742 2.650 3.181 1.00 97.50 94 ILE A C 1
ATOM 725 O O . ILE A 1 94 ? -17.595 3.087 4.324 1.00 97.50 94 ILE A O 1
ATOM 729 N N . VAL A 1 95 ? -18.654 1.728 2.884 1.00 96.88 95 VAL A N 1
ATOM 730 C CA . VAL A 1 95 ? -19.392 0.966 3.893 1.00 96.88 95 VAL A CA 1
ATOM 731 C C . VAL A 1 95 ? -19.117 -0.506 3.632 1.00 96.88 95 VAL A C 1
ATOM 733 O O . VAL A 1 95 ? -19.452 -1.020 2.568 1.00 96.88 95 VAL A O 1
ATOM 736 N N . VAL A 1 96 ? -18.475 -1.167 4.591 1.00 93.75 96 VAL A N 1
ATOM 737 C CA . VAL A 1 96 ? -18.227 -2.607 4.542 1.00 93.75 96 VAL A CA 1
ATOM 738 C C . VAL A 1 96 ? -19.528 -3.306 4.899 1.00 93.75 96 VAL A C 1
ATOM 740 O O . VAL A 1 96 ? -20.087 -3.070 5.970 1.00 93.75 96 VAL A O 1
ATOM 743 N N . LEU A 1 97 ? -20.020 -4.140 3.993 1.00 88.75 97 LEU A N 1
ATOM 744 C CA . LEU A 1 97 ? -21.201 -4.962 4.220 1.00 88.75 97 LEU A CA 1
ATOM 745 C C . LEU A 1 97 ? -20.762 -6.347 4.703 1.00 88.75 97 LEU A C 1
ATOM 747 O O . LEU A 1 97 ? -19.689 -6.823 4.335 1.00 88.75 97 LEU A O 1
ATOM 751 N N . GLY A 1 98 ? -21.582 -6.979 5.543 1.00 75.38 98 GLY A N 1
ATOM 752 C CA . GLY A 1 98 ? -21.371 -8.377 5.917 1.00 75.38 98 GLY A CA 1
ATOM 753 C C . GLY A 1 98 ? -21.511 -9.300 4.703 1.00 75.38 98 GLY A C 1
ATOM 754 O O . GLY A 1 98 ? -22.196 -8.960 3.738 1.00 75.38 98 GLY A O 1
ATOM 755 N N . GLN A 1 99 ? -20.857 -10.461 4.746 1.00 71.38 99 GLN A N 1
ATOM 756 C CA . GLN A 1 99 ? -21.049 -11.499 3.733 1.00 71.38 99 GLN A CA 1
ATOM 757 C C . GLN A 1 99 ? -22.282 -12.357 4.046 1.00 71.38 99 GLN A C 1
ATOM 759 O O . GLN A 1 99 ? -22.568 -12.657 5.203 1.00 71.38 99 GLN A O 1
ATOM 764 N N . GLU A 1 100 ? -22.966 -12.798 2.994 1.00 63.38 100 GLU A N 1
ATOM 765 C CA . GLU A 1 100 ? -24.026 -13.809 3.026 1.00 63.38 100 GLU A CA 1
ATOM 766 C C . GLU A 1 100 ? -23.402 -15.218 3.093 1.00 63.38 100 GLU A C 1
ATOM 768 O O . GLU A 1 100 ? -23.402 -15.931 2.097 1.00 63.38 100 GLU A O 1
ATOM 773 N N . THR A 1 101 ? -22.818 -15.646 4.221 1.00 54.25 101 THR A N 1
ATOM 774 C CA . THR A 1 101 ? -22.420 -17.063 4.387 1.00 54.25 101 THR A CA 1
ATOM 775 C C . THR A 1 101 ? -22.362 -17.516 5.846 1.00 54.25 101 THR A C 1
ATOM 777 O O . THR A 1 101 ? -21.947 -16.761 6.718 1.00 54.25 101 THR A O 1
ATOM 780 N N . ASN A 1 102 ? -22.731 -18.790 6.047 1.00 47.56 102 ASN A N 1
ATOM 781 C CA . ASN A 1 102 ? -22.898 -19.613 7.262 1.00 47.56 102 ASN A CA 1
ATOM 782 C C . ASN A 1 102 ? -21.706 -19.708 8.253 1.00 47.56 102 ASN A C 1
ATOM 784 O O . ASN A 1 102 ? -21.494 -20.761 8.853 1.00 47.56 102 ASN A O 1
ATOM 788 N N . ALA A 1 103 ? -20.905 -18.658 8.420 1.00 60.91 103 ALA A N 1
ATOM 789 C CA . ALA A 1 103 ? -19.834 -18.596 9.406 1.00 60.91 103 ALA A CA 1
ATOM 790 C C . ALA A 1 103 ? -20.149 -17.498 10.430 1.00 60.91 103 ALA A C 1
ATOM 792 O O . ALA A 1 103 ? -20.087 -16.309 10.110 1.00 60.91 103 ALA A O 1
ATOM 793 N N . ASP A 1 104 ? -20.461 -17.901 11.664 1.00 71.00 104 ASP A N 1
ATOM 794 C CA . ASP A 1 104 ? -20.582 -17.009 12.822 1.00 71.00 104 ASP A CA 1
ATOM 795 C C . ASP A 1 104 ? -19.197 -16.453 13.206 1.00 71.00 104 ASP A C 1
ATOM 797 O O . ASP A 1 104 ? -18.618 -16.829 14.219 1.00 71.00 104 ASP A O 1
ATOM 801 N N . VAL A 1 105 ? -18.626 -15.573 12.374 1.00 79.50 105 VAL A N 1
ATOM 802 C CA . VAL A 1 105 ? -17.444 -14.787 12.752 1.00 79.50 105 VAL A CA 1
ATOM 803 C C . VAL A 1 105 ? -17.929 -13.540 13.471 1.00 79.50 105 VAL A C 1
ATOM 805 O O . VAL A 1 105 ? -18.547 -12.652 12.866 1.00 79.50 105 VAL A O 1
ATOM 808 N N . THR A 1 106 ? -17.640 -13.486 14.765 1.00 88.00 106 THR A N 1
ATOM 809 C CA . THR A 1 106 ? -18.004 -12.375 15.641 1.00 88.00 106 THR A CA 1
ATOM 810 C C . THR A 1 106 ? -17.282 -11.090 15.233 1.00 88.00 106 THR A C 1
ATOM 812 O O . THR A 1 106 ? -16.201 -11.107 14.641 1.00 88.00 106 THR A O 1
ATOM 815 N N . GLU A 1 107 ? -17.858 -9.940 15.577 1.00 87.56 107 GLU A N 1
ATOM 816 C CA . GLU A 1 107 ? -17.219 -8.644 15.317 1.00 87.56 107 GLU A CA 1
ATOM 817 C C . GLU A 1 107 ? -15.870 -8.524 16.047 1.00 87.56 107 GLU A C 1
ATOM 819 O O . GLU A 1 107 ? -14.930 -7.919 15.539 1.00 87.56 107 GLU A O 1
ATOM 824 N N . GLN A 1 108 ? -15.742 -9.154 17.217 1.00 90.75 108 GLN A N 1
ATOM 825 C CA . GLN A 1 108 ? -14.504 -9.203 17.988 1.00 90.75 108 GLN A CA 1
ATOM 826 C C . GLN A 1 108 ? -13.400 -9.962 17.242 1.00 90.75 108 GLN A C 1
ATOM 828 O O . GLN A 1 108 ? -12.258 -9.509 17.217 1.00 90.75 108 GLN A O 1
ATOM 833 N N . GLU A 1 109 ? -13.729 -11.088 16.606 1.00 91.38 109 GLU A N 1
ATOM 834 C CA . GLU A 1 109 ? -12.773 -11.850 15.795 1.00 91.38 109 GLU A CA 1
ATOM 835 C C . GLU A 1 109 ? -12.354 -11.080 14.538 1.00 91.38 109 GLU A C 1
ATOM 837 O O . GLU A 1 109 ? -11.171 -11.077 14.190 1.00 91.38 109 GLU A O 1
ATOM 842 N N . ARG A 1 110 ? -13.291 -10.369 13.891 1.00 92.06 110 ARG A N 1
ATOM 843 C CA . ARG A 1 110 ? -12.982 -9.472 12.762 1.00 92.06 110 ARG A CA 1
ATOM 844 C C . ARG A 1 110 ? -12.053 -8.343 13.192 1.00 92.06 110 ARG A C 1
ATOM 846 O O . ARG A 1 110 ? -11.028 -8.121 12.556 1.00 92.06 110 ARG A O 1
ATOM 853 N N . ALA A 1 111 ? -12.358 -7.673 14.303 1.00 93.25 111 ALA A N 1
ATOM 854 C CA . ALA A 1 111 ? -11.521 -6.608 14.849 1.00 93.25 111 ALA A CA 1
ATOM 855 C C . ALA A 1 111 ? -10.106 -7.107 15.190 1.00 93.25 111 ALA A C 1
ATOM 857 O O . ALA A 1 111 ? -9.123 -6.484 14.797 1.00 93.25 111 ALA A O 1
ATOM 858 N N . ALA A 1 112 ? -9.990 -8.273 15.834 1.00 95.25 112 ALA A N 1
ATOM 859 C CA . ALA A 1 112 ? -8.697 -8.862 16.171 1.00 95.25 112 ALA A CA 1
ATOM 860 C C . ALA A 1 112 ? -7.854 -9.176 14.923 1.00 95.25 112 ALA A C 1
ATOM 862 O O . ALA A 1 112 ? -6.658 -8.883 14.898 1.00 95.25 112 ALA A O 1
ATOM 863 N N . LYS A 1 113 ? -8.468 -9.735 13.872 1.00 94.81 113 LYS A N 1
ATOM 864 C CA . LYS A 1 113 ? -7.788 -9.980 12.592 1.00 94.81 113 LYS A CA 1
ATOM 865 C C . LYS A 1 113 ? -7.432 -8.679 11.868 1.00 94.81 113 LYS A C 1
ATOM 867 O O . LYS A 1 113 ? -6.326 -8.562 11.350 1.00 94.81 113 LYS A O 1
ATOM 872 N N . PHE A 1 114 ? -8.315 -7.681 11.879 1.00 95.94 114 PHE A N 1
ATOM 873 C CA . PHE A 1 114 ? -8.042 -6.358 11.311 1.00 95.94 114 PHE A CA 1
ATOM 874 C C . PHE A 1 114 ? -6.819 -5.697 11.959 1.00 95.94 114 PHE A C 1
ATOM 876 O O . PHE A 1 114 ? -5.955 -5.176 11.257 1.00 95.94 114 PHE A O 1
ATOM 883 N N . ASP A 1 115 ? -6.698 -5.775 13.284 1.00 95.12 115 ASP A N 1
ATOM 884 C CA . ASP A 1 115 ? -5.563 -5.211 14.022 1.00 95.12 115 ASP A CA 1
ATOM 885 C C . ASP A 1 115 ? -4.245 -5.967 13.783 1.00 95.12 115 ASP A C 1
ATOM 887 O O . ASP A 1 115 ? -3.159 -5.395 13.943 1.00 95.12 115 ASP A O 1
ATOM 891 N N . GLN A 1 116 ? -4.324 -7.232 13.362 1.00 95.44 116 GLN A N 1
ATOM 892 C CA . GLN A 1 116 ? -3.175 -8.055 12.971 1.00 95.44 116 GLN A CA 1
ATOM 893 C C . GLN A 1 116 ? -2.799 -7.900 11.492 1.00 95.44 116 GLN A C 1
ATOM 895 O O . GLN A 1 116 ? -1.653 -8.169 11.131 1.00 95.44 116 GLN A O 1
ATOM 900 N N . ALA A 1 117 ? -3.723 -7.444 10.639 1.00 96.38 117 ALA A N 1
ATOM 901 C CA . ALA A 1 117 ? -3.456 -7.240 9.221 1.00 96.38 117 ALA A CA 1
ATOM 902 C C . ALA A 1 117 ? -2.303 -6.235 9.015 1.00 96.38 117 ALA A C 1
ATOM 904 O O . ALA A 1 117 ? -2.156 -5.285 9.797 1.00 96.38 117 ALA A O 1
ATOM 905 N N . PRO A 1 118 ? -1.470 -6.396 7.971 1.00 96.25 118 PRO A N 1
ATOM 906 C CA . PRO A 1 118 ? -0.327 -5.517 7.761 1.00 96.25 118 PRO A CA 1
ATOM 907 C C . PRO A 1 118 ? -0.702 -4.045 7.655 1.00 96.25 118 PRO A C 1
ATOM 909 O O . PRO A 1 118 ? -1.717 -3.695 7.055 1.00 96.25 118 PRO A O 1
ATOM 912 N N . LEU A 1 119 ? 0.150 -3.175 8.194 1.00 95.81 119 LEU A N 1
ATOM 913 C CA . LEU A 1 119 ? 0.071 -1.749 7.899 1.00 95.81 119 LEU A CA 1
ATOM 914 C C . LEU A 1 119 ? 0.455 -1.490 6.439 1.00 95.81 119 LEU A C 1
ATOM 916 O O . LEU A 1 119 ? 1.315 -2.183 5.890 1.00 95.81 119 LEU A O 1
ATOM 920 N N . VAL A 1 120 ? -0.170 -0.479 5.832 1.00 96.19 120 VAL A N 1
ATOM 921 C CA . VAL A 1 120 ? 0.214 0.010 4.506 1.00 96.19 120 VAL A CA 1
ATOM 922 C C . VAL A 1 120 ? 1.694 0.376 4.509 1.00 96.19 120 VAL A C 1
ATOM 924 O O . VAL A 1 120 ? 2.207 0.973 5.459 1.00 96.19 120 VAL A O 1
ATOM 927 N N . PHE A 1 121 ? 2.394 -0.002 3.449 1.00 96.38 121 PHE A N 1
ATOM 928 C CA . PHE A 1 121 ? 3.764 0.423 3.254 1.00 96.38 121 PHE A CA 1
ATOM 929 C C . PHE A 1 121 ? 3.797 1.938 3.034 1.00 96.38 121 PHE A C 1
ATOM 931 O O . PHE A 1 121 ? 2.991 2.485 2.282 1.00 96.38 121 PHE A O 1
ATOM 938 N N . GLU A 1 122 ? 4.737 2.608 3.695 1.00 95.75 122 GLU A N 1
ATOM 939 C CA . GLU A 1 122 ? 5.007 4.027 3.502 1.00 95.75 122 GLU A CA 1
ATOM 940 C C . GLU A 1 122 ? 6.446 4.213 3.012 1.00 95.75 122 GLU A C 1
ATOM 942 O O . GLU A 1 122 ? 7.403 3.670 3.569 1.00 95.75 122 GLU A O 1
ATOM 947 N N . ALA A 1 123 ? 6.599 5.048 1.993 1.00 95.38 123 ALA A N 1
ATOM 948 C CA . ALA A 1 123 ? 7.864 5.539 1.465 1.00 95.38 123 ALA A CA 1
ATOM 949 C C . ALA A 1 123 ? 7.604 6.882 0.778 1.00 95.38 123 ALA A C 1
ATOM 951 O O . ALA A 1 123 ? 6.454 7.232 0.515 1.00 95.38 123 ALA A O 1
ATOM 952 N N . ASN A 1 124 ? 8.664 7.628 0.472 1.00 94.69 124 ASN A N 1
ATOM 953 C CA . ASN A 1 124 ? 8.616 8.863 -0.322 1.00 94.69 124 ASN A CA 1
ATOM 954 C C . ASN A 1 124 ? 7.763 10.000 0.262 1.00 94.69 124 ASN A C 1
ATOM 956 O O . ASN A 1 124 ? 7.492 10.986 -0.414 1.00 94.69 124 ASN A O 1
ATOM 960 N N . ASN A 1 125 ? 7.358 9.898 1.524 1.00 92.12 125 ASN A N 1
ATOM 961 C CA . ASN A 1 125 ? 6.523 10.893 2.194 1.00 92.12 125 ASN A CA 1
ATOM 962 C C . ASN A 1 125 ? 7.293 11.672 3.281 1.00 92.12 125 ASN A C 1
ATOM 964 O O . ASN A 1 125 ? 6.721 12.489 3.994 1.00 92.12 125 ASN A O 1
ATOM 968 N N . GLY A 1 126 ? 8.605 11.440 3.409 1.00 90.44 126 GLY A N 1
ATOM 969 C CA . GLY A 1 126 ? 9.449 12.029 4.455 1.00 90.44 126 GLY A CA 1
ATOM 970 C C . GLY A 1 126 ? 9.683 11.113 5.660 1.00 90.44 126 GLY A C 1
ATOM 971 O O . GLY A 1 126 ? 10.319 11.529 6.625 1.00 90.44 126 GLY A O 1
ATOM 972 N N . ASN A 1 127 ? 9.236 9.855 5.608 1.00 91.44 127 ASN A N 1
ATOM 973 C CA . ASN A 1 127 ? 9.502 8.852 6.645 1.00 91.44 127 ASN A CA 1
ATOM 974 C C . ASN A 1 127 ? 10.956 8.307 6.660 1.00 91.44 127 ASN A C 1
ATOM 976 O O . ASN A 1 127 ? 11.321 7.452 7.476 1.00 91.44 127 ASN A O 1
ATOM 980 N N . GLY A 1 128 ? 11.812 8.791 5.756 1.00 91.81 128 GLY A N 1
ATOM 981 C CA . GLY A 1 128 ? 13.196 8.338 5.616 1.00 91.81 128 GLY A CA 1
ATOM 982 C C . GLY A 1 128 ? 13.356 6.990 4.902 1.00 91.81 128 GLY A C 1
ATOM 983 O O . GLY A 1 128 ? 14.407 6.359 5.038 1.00 91.81 128 GLY A O 1
ATOM 984 N N . CYS A 1 129 ? 12.319 6.541 4.194 1.00 94.56 129 CYS A N 1
ATOM 985 C CA . CYS A 1 129 ? 12.363 5.460 3.218 1.00 94.56 129 CYS A CA 1
ATOM 986 C C . CYS A 1 129 ? 12.105 6.048 1.826 1.00 94.56 129 CYS A C 1
ATOM 988 O O . CYS A 1 129 ? 11.138 6.792 1.646 1.00 94.56 129 CYS A O 1
ATOM 990 N N . TRP A 1 130 ? 12.947 5.713 0.849 1.00 94.88 130 TRP A N 1
ATOM 991 C CA . TRP A 1 130 ? 12.794 6.180 -0.528 1.00 94.88 130 TRP A CA 1
ATOM 992 C C . TRP A 1 130 ? 12.798 5.015 -1.505 1.00 94.88 130 TRP A C 1
ATOM 994 O O . TRP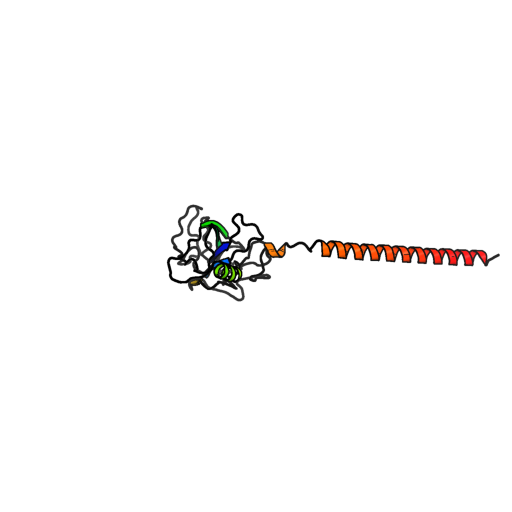 A 1 130 ? 13.672 4.152 -1.427 1.00 94.88 130 TRP A O 1
ATOM 1004 N N . THR A 1 131 ? 11.858 5.003 -2.446 1.00 94.38 131 THR A N 1
ATOM 1005 C CA . THR A 1 131 ? 11.898 4.080 -3.585 1.00 94.38 131 THR A CA 1
ATOM 1006 C C . THR A 1 131 ? 12.936 4.553 -4.596 1.00 94.38 131 THR A C 1
ATOM 1008 O O . THR A 1 131 ? 13.162 5.754 -4.761 1.00 94.38 131 THR A O 1
ATOM 1011 N N . GLN A 1 132 ? 13.592 3.618 -5.281 1.00 90.25 132 GLN A N 1
ATOM 1012 C CA . GLN A 1 132 ? 14.557 3.962 -6.323 1.00 90.25 132 GLN A CA 1
ATOM 1013 C C . GLN A 1 132 ? 13.881 4.099 -7.689 1.00 90.25 132 GLN A C 1
ATOM 1015 O O . GLN A 1 132 ? 13.111 3.237 -8.100 1.00 90.25 132 GLN A O 1
ATOM 1020 N N . ASN A 1 133 ? 14.244 5.147 -8.430 1.00 89.06 133 ASN A N 1
ATOM 1021 C CA . ASN A 1 133 ? 13.862 5.315 -9.831 1.00 89.06 133 ASN A CA 1
ATOM 1022 C C . ASN A 1 133 ? 14.819 4.523 -10.741 1.00 89.06 133 ASN A C 1
ATOM 1024 O O . ASN A 1 133 ? 15.684 5.092 -11.408 1.00 89.06 133 ASN A O 1
ATOM 1028 N N . LYS A 1 134 ? 14.743 3.191 -10.672 1.00 87.38 134 LYS A N 1
ATOM 1029 C CA . LYS A 1 134 ? 15.604 2.261 -11.432 1.00 87.38 134 LYS A CA 1
ATOM 1030 C C . LYS A 1 134 ? 14.819 1.325 -12.348 1.00 87.38 134 LYS A C 1
ATOM 1032 O O . LYS A 1 134 ? 15.357 0.323 -12.813 1.00 87.38 134 LYS A O 1
ATOM 1037 N N . GLY A 1 135 ? 13.549 1.635 -12.590 1.00 87.62 135 GLY A N 1
ATOM 1038 C CA . GLY A 1 135 ? 12.712 0.840 -13.477 1.00 87.62 135 GLY A CA 1
ATOM 1039 C C . GLY A 1 135 ? 12.230 -0.470 -12.878 1.00 87.62 135 GLY A C 1
ATOM 1040 O O . GLY A 1 135 ? 11.769 -1.325 -13.631 1.00 87.62 135 GLY A O 1
ATOM 1041 N N . SER A 1 136 ? 12.331 -0.640 -11.559 1.00 91.62 136 SER A N 1
ATOM 1042 C CA . SER A 1 136 ? 11.739 -1.765 -10.837 1.00 91.62 136 SER A CA 1
ATOM 1043 C C . SER A 1 136 ? 10.460 -1.362 -10.131 1.00 91.62 136 SER A C 1
ATOM 1045 O O . SER A 1 136 ? 10.333 -0.239 -9.644 1.00 91.62 136 SER A O 1
ATOM 1047 N N . CYS A 1 137 ? 9.553 -2.317 -9.998 1.00 94.81 137 CYS A N 1
ATOM 1048 C CA . CYS A 1 137 ? 8.402 -2.174 -9.128 1.00 94.81 137 CYS A CA 1
ATOM 1049 C C . CYS A 1 137 ? 8.770 -2.433 -7.668 1.00 94.81 137 CYS A C 1
ATOM 1051 O O . CYS A 1 137 ? 9.809 -3.015 -7.34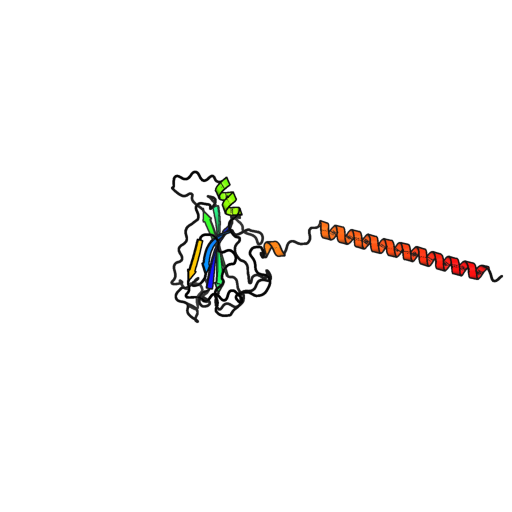6 1.00 94.81 137 CYS A O 1
ATOM 1053 N N . VAL A 1 138 ? 7.905 -1.964 -6.773 1.00 95.25 138 VAL A N 1
ATOM 1054 C CA . VAL A 1 138 ? 8.061 -2.180 -5.338 1.00 95.25 138 VAL A CA 1
ATOM 1055 C C . VAL A 1 138 ? 7.543 -3.571 -4.992 1.00 95.25 138 VAL A C 1
ATOM 1057 O O . VAL A 1 138 ? 6.381 -3.874 -5.261 1.00 95.25 138 VAL A O 1
ATOM 1060 N N . LYS A 1 139 ? 8.387 -4.389 -4.363 1.00 95.50 139 LYS A N 1
ATOM 1061 C CA . LYS A 1 139 ? 7.943 -5.557 -3.603 1.00 95.50 139 LYS A CA 1
ATOM 1062 C C . LYS A 1 139 ? 7.643 -5.105 -2.183 1.00 95.50 139 LYS A C 1
ATOM 1064 O O . LYS A 1 139 ? 8.506 -4.526 -1.516 1.00 95.50 139 LYS A O 1
ATOM 1069 N N . PHE A 1 140 ? 6.419 -5.313 -1.725 1.00 96.12 140 PHE A N 1
ATOM 1070 C CA . PHE A 1 140 ? 6.018 -4.862 -0.404 1.00 96.12 140 PHE A CA 1
ATOM 1071 C C . PHE A 1 140 ? 6.603 -5.799 0.655 1.00 96.12 140 PHE A C 1
ATOM 1073 O O . PHE A 1 140 ? 6.441 -7.012 0.546 1.00 96.12 140 PHE A O 1
ATOM 1080 N N . PRO A 1 141 ? 7.243 -5.275 1.720 1.00 94.56 141 PRO A N 1
ATOM 1081 C CA . PRO A 1 141 ? 7.739 -6.122 2.804 1.00 94.56 141 PRO A CA 1
ATOM 1082 C C . PRO A 1 141 ? 6.630 -6.959 3.453 1.00 94.56 141 PRO A C 1
ATOM 1084 O O . PRO A 1 141 ? 6.847 -8.122 3.766 1.00 94.56 141 PRO A O 1
ATOM 1087 N N . ASN A 1 142 ? 5.437 -6.369 3.603 1.00 95.88 142 ASN A N 1
ATOM 1088 C CA . ASN A 1 142 ? 4.247 -7.038 4.120 1.00 95.88 142 ASN A CA 1
ATOM 1089 C C . ASN A 1 142 ? 3.060 -6.808 3.161 1.00 95.88 142 ASN A C 1
ATOM 1091 O O . ASN A 1 142 ? 2.316 -5.839 3.336 1.00 95.88 142 ASN A O 1
ATOM 1095 N N . PRO A 1 143 ? 2.871 -7.669 2.145 1.00 96.88 143 PRO A N 1
ATOM 1096 C CA . PRO A 1 143 ? 1.819 -7.494 1.142 1.00 96.88 143 PRO A CA 1
ATOM 1097 C C . PRO A 1 143 ? 0.417 -7.891 1.640 1.00 96.88 143 PRO A C 1
ATOM 1099 O O . PRO A 1 143 ? -0.577 -7.533 1.008 1.00 96.88 143 PRO A O 1
ATOM 1102 N N . GLY A 1 144 ? 0.316 -8.598 2.771 1.00 96.31 144 GLY A N 1
ATOM 1103 C CA . GLY A 1 144 ? -0.938 -9.195 3.240 1.00 96.31 144 GLY A CA 1
ATOM 1104 C C . GLY A 1 144 ? -1.256 -10.520 2.546 1.00 96.31 144 GLY A C 1
ATOM 1105 O O . GLY A 1 144 ? -0.458 -11.036 1.770 1.00 96.31 144 GLY A O 1
ATOM 1106 N N . GLU A 1 145 ? -2.421 -11.086 2.862 1.00 95.88 145 GLU A N 1
ATOM 1107 C CA . GLU A 1 145 ? -2.844 -12.406 2.361 1.00 95.88 145 GLU A CA 1
ATOM 1108 C C . GLU A 1 145 ? -3.319 -12.372 0.901 1.00 95.88 145 GLU A C 1
ATOM 1110 O O . GLU A 1 145 ? -3.275 -13.378 0.200 1.00 95.88 145 GLU A O 1
ATOM 1115 N N . SER A 1 146 ? -3.776 -11.209 0.434 1.00 97.62 146 SER A N 1
ATOM 1116 C CA . SER A 1 146 ? -4.283 -11.007 -0.921 1.00 97.62 146 SER A CA 1
ATOM 1117 C C . SER A 1 146 ? -3.238 -10.261 -1.746 1.00 97.62 146 SER A C 1
ATOM 1119 O O . SER A 1 146 ? -3.110 -9.040 -1.642 1.00 97.62 146 SER A O 1
ATOM 1121 N N . LEU A 1 147 ? -2.480 -11.000 -2.553 1.00 97.81 147 LEU A N 1
ATOM 1122 C CA . LEU A 1 147 ? -1.381 -10.484 -3.367 1.00 97.81 147 LEU A CA 1
ATOM 1123 C C . LEU A 1 147 ? -1.520 -10.955 -4.816 1.00 97.81 147 LEU A C 1
ATOM 1125 O O . LEU A 1 147 ? -1.712 -12.140 -5.078 1.00 97.81 147 LEU A O 1
ATOM 1129 N N . VAL A 1 148 ? -1.359 -10.024 -5.753 1.00 97.12 148 VAL A N 1
ATOM 1130 C CA . VAL A 1 148 ? -1.116 -10.318 -7.167 1.00 97.12 148 VAL A CA 1
ATOM 1131 C C . VAL A 1 148 ? 0.274 -9.820 -7.531 1.00 97.12 148 VAL A C 1
ATOM 1133 O O . VAL A 1 148 ? 0.585 -8.650 -7.321 1.00 97.12 148 VAL A O 1
ATOM 1136 N N . VAL A 1 149 ? 1.086 -10.700 -8.112 1.00 96.44 149 VAL A N 1
ATOM 1137 C CA . VAL A 1 149 ? 2.398 -10.358 -8.668 1.00 96.44 149 VAL A CA 1
ATOM 1138 C C . VAL A 1 149 ? 2.301 -10.438 -10.186 1.00 96.44 149 VAL A C 1
ATOM 1140 O O . VAL A 1 149 ? 1.944 -11.482 -10.728 1.00 96.44 149 VAL A O 1
ATOM 1143 N N . ASN A 1 150 ? 2.600 -9.337 -10.871 1.00 93.81 150 ASN A N 1
ATOM 1144 C CA . ASN A 1 150 ? 2.657 -9.282 -12.326 1.00 93.81 150 ASN A CA 1
ATOM 1145 C C . ASN A 1 150 ? 4.123 -9.216 -12.767 1.00 93.81 150 ASN A C 1
ATOM 1147 O O . ASN A 1 150 ? 4.785 -8.189 -12.617 1.00 93.81 150 ASN A O 1
ATOM 1151 N N . GLU A 1 151 ? 4.613 -10.308 -13.356 1.00 91.19 151 GLU A N 1
ATOM 1152 C CA . GLU A 1 151 ? 6.022 -10.484 -13.749 1.00 91.19 151 GLU A CA 1
ATOM 1153 C C . GLU A 1 151 ? 6.494 -9.531 -14.863 1.00 91.19 151 GLU A C 1
ATOM 1155 O O . GLU A 1 151 ? 7.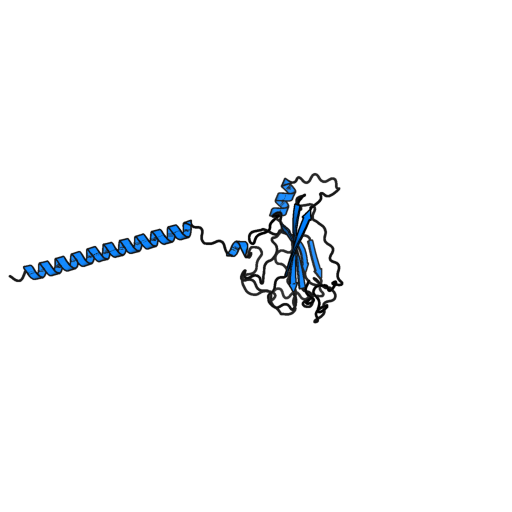688 -9.426 -15.130 1.00 91.19 151 GLU A O 1
ATOM 1160 N N . GLU A 1 152 ? 5.580 -8.788 -15.495 1.00 89.62 152 GLU A N 1
ATOM 1161 C CA . GLU A 1 152 ? 5.915 -7.742 -16.470 1.00 89.62 152 GLU A CA 1
ATOM 1162 C C . GLU A 1 152 ? 6.749 -6.597 -15.874 1.00 89.62 152 GLU A C 1
ATOM 1164 O O . GLU A 1 152 ? 7.403 -5.864 -16.616 1.00 89.62 152 GLU A O 1
ATOM 1169 N N . CYS A 1 153 ? 6.737 -6.436 -14.545 1.00 91.38 153 CYS A N 1
ATOM 1170 C CA . CYS A 1 153 ? 7.593 -5.483 -13.860 1.00 91.38 153 CYS A CA 1
ATOM 1171 C C . CYS A 1 153 ? 8.719 -6.186 -13.101 1.00 91.38 153 CYS A C 1
ATOM 1173 O O . CYS A 1 153 ? 8.433 -6.969 -12.192 1.00 91.38 153 CYS A O 1
ATOM 1175 N N . PRO A 1 154 ? 9.996 -5.869 -13.370 1.00 92.81 154 PRO A N 1
ATOM 1176 C CA . PRO A 1 154 ? 11.083 -6.449 -12.602 1.00 92.81 154 PRO A CA 1
ATOM 1177 C C . PRO A 1 154 ? 11.047 -5.963 -11.146 1.00 92.81 154 PRO A C 1
ATOM 1179 O O . PRO A 1 154 ? 10.788 -4.788 -10.868 1.00 92.81 154 PRO A O 1
ATOM 1182 N N . LEU A 1 155 ? 11.360 -6.862 -10.214 1.00 92.31 155 LEU A N 1
ATOM 1183 C CA . LEU A 1 155 ? 11.527 -6.564 -8.792 1.00 92.31 155 LEU A CA 1
ATOM 1184 C C . LEU A 1 155 ? 13.018 -6.647 -8.449 1.00 92.31 155 LEU A C 1
ATOM 1186 O O . LEU A 1 155 ? 13.604 -7.725 -8.433 1.00 92.31 155 LEU A O 1
ATOM 1190 N N . TYR A 1 156 ? 13.653 -5.507 -8.181 1.00 92.62 156 TYR A N 1
ATOM 1191 C CA . TYR A 1 156 ? 15.062 -5.459 -7.778 1.00 92.62 156 TYR A CA 1
ATOM 1192 C C . TYR A 1 156 ? 15.166 -5.354 -6.259 1.00 92.62 156 TYR A C 1
ATOM 1194 O O . TYR A 1 156 ? 15.495 -4.297 -5.731 1.00 92.62 156 TYR A O 1
ATOM 1202 N N . GLU A 1 157 ? 14.866 -6.438 -5.545 1.00 90.44 157 GLU A N 1
ATOM 1203 C CA . GLU A 1 157 ? 14.652 -6.408 -4.089 1.00 90.44 157 GLU A CA 1
ATOM 1204 C C . GLU A 1 157 ? 15.807 -5.785 -3.291 1.00 90.44 157 GLU A C 1
ATOM 1206 O O . GLU A 1 157 ? 15.583 -5.022 -2.354 1.00 90.44 157 GLU A O 1
ATOM 1211 N N . GLU A 1 158 ? 17.046 -6.038 -3.708 1.00 90.00 158 GLU A N 1
ATOM 1212 C CA . GLU A 1 158 ? 18.241 -5.512 -3.041 1.00 90.00 158 GLU A CA 1
ATOM 1213 C C . GLU A 1 158 ? 18.442 -4.004 -3.252 1.00 90.00 158 GLU A C 1
ATOM 1215 O O . GLU A 1 158 ? 19.168 -3.351 -2.503 1.00 90.00 158 GLU A O 1
ATOM 1220 N N . THR A 1 159 ? 17.816 -3.433 -4.284 1.00 90.19 159 THR A N 1
ATOM 1221 C CA . THR A 1 159 ? 18.034 -2.041 -4.704 1.00 90.19 159 THR A CA 1
ATOM 1222 C C . THR A 1 159 ? 16.745 -1.251 -4.914 1.00 90.19 159 THR A C 1
ATOM 1224 O O . THR A 1 159 ? 16.800 -0.117 -5.377 1.00 90.19 159 THR A O 1
ATOM 1227 N N . MET A 1 160 ? 15.579 -1.786 -4.553 1.00 90.12 160 MET A N 1
ATOM 1228 C CA . MET A 1 160 ? 14.304 -1.079 -4.730 1.00 90.12 160 MET A CA 1
ATOM 1229 C C . MET A 1 160 ? 14.137 0.092 -3.757 1.00 90.12 160 MET A C 1
ATOM 1231 O O . MET A 1 160 ? 13.359 1.007 -4.030 1.00 90.12 160 MET A O 1
ATOM 1235 N N . PHE A 1 161 ? 14.902 0.109 -2.660 1.00 92.81 161 PHE A N 1
ATOM 1236 C CA . PHE A 1 161 ? 14.835 1.156 -1.647 1.00 92.81 161 PHE A CA 1
ATOM 1237 C C . PHE A 1 161 ? 16.197 1.765 -1.299 1.00 92.81 161 PHE A C 1
ATOM 1239 O O . PHE A 1 161 ? 17.250 1.159 -1.499 1.00 92.81 161 PHE A O 1
ATOM 1246 N N . THR A 1 162 ? 16.167 2.968 -0.731 1.00 92.50 162 THR A N 1
ATOM 1247 C CA . THR A 1 162 ? 17.248 3.545 0.076 1.00 92.50 162 THR A CA 1
ATOM 1248 C C . THR A 1 162 ? 16.689 4.065 1.403 1.00 92.50 162 THR A C 1
ATOM 1250 O O . THR A 1 162 ? 15.495 4.346 1.536 1.00 92.50 162 THR A O 1
ATOM 1253 N N . GLY A 1 163 ? 17.551 4.190 2.415 1.00 90.44 163 GLY A N 1
ATOM 1254 C CA . GLY A 1 163 ? 17.150 4.620 3.756 1.00 90.44 163 GLY A CA 1
ATOM 1255 C C . GLY A 1 163 ? 16.632 3.479 4.637 1.00 90.44 163 GLY A C 1
ATOM 1256 O O . GLY A 1 163 ? 16.995 2.319 4.454 1.00 90.44 163 GLY A O 1
ATOM 1257 N N . LYS A 1 164 ? 15.822 3.818 5.648 1.00 89.94 164 LYS A N 1
ATOM 1258 C CA . LYS A 1 164 ? 15.248 2.850 6.599 1.00 89.94 164 LYS A CA 1
ATOM 1259 C C . LYS A 1 164 ? 13.795 2.573 6.236 1.00 89.94 164 LYS A C 1
ATOM 1261 O O . LYS A 1 164 ? 12.907 3.325 6.645 1.00 89.94 164 LYS A O 1
ATOM 1266 N N . CYS A 1 165 ? 13.581 1.480 5.516 1.00 90.69 165 CYS A N 1
ATOM 1267 C CA . CYS A 1 165 ? 12.275 1.012 5.070 1.00 90.69 165 CYS A CA 1
ATOM 1268 C C . CYS A 1 165 ? 11.788 -0.155 5.925 1.00 90.69 165 CYS A C 1
ATOM 1270 O O . CYS A 1 165 ? 12.585 -0.963 6.397 1.00 90.69 165 CYS A O 1
ATOM 1272 N N . GLY A 1 166 ? 10.480 -0.229 6.148 1.00 84.81 166 GLY A N 1
ATOM 1273 C CA . GLY A 1 166 ? 9.881 -1.305 6.923 1.00 84.81 166 GLY A CA 1
ATOM 1274 C C . GLY A 1 166 ? 8.454 -0.983 7.358 1.00 84.81 166 GLY A C 1
ATOM 1275 O O . GLY A 1 166 ? 8.031 0.169 7.274 1.00 84.81 166 GLY A O 1
ATOM 1276 N N . PRO A 1 167 ? 7.721 -1.987 7.853 1.00 73.44 167 PRO A N 1
ATOM 1277 C CA . PRO A 1 167 ? 6.289 -1.877 8.136 1.00 73.44 167 PRO A CA 1
ATOM 1278 C C . PRO A 1 167 ? 5.936 -0.921 9.282 1.00 73.44 167 PRO A C 1
ATOM 1280 O O . PRO A 1 167 ? 4.821 -0.420 9.346 1.00 73.44 167 PRO A O 1
ATOM 1283 N N . GLU A 1 168 ? 6.878 -0.626 10.177 1.00 73.94 168 GLU A N 1
ATOM 1284 C CA . GLU A 1 168 ? 6.662 0.311 11.290 1.00 73.94 168 GLU A CA 1
ATOM 1285 C C . GLU A 1 168 ? 7.042 1.760 10.944 1.00 73.94 168 GLU A C 1
ATOM 1287 O O . GLU A 1 168 ? 6.853 2.680 11.748 1.00 73.94 168 GLU A O 1
ATOM 1292 N N . ARG A 1 169 ? 7.600 1.984 9.747 1.00 85.81 169 ARG A N 1
ATOM 1293 C CA . ARG A 1 169 ? 8.141 3.276 9.309 1.00 85.81 169 ARG A CA 1
ATOM 1294 C C . ARG A 1 169 ? 7.032 4.163 8.746 1.00 85.81 169 ARG A C 1
ATOM 1296 O O . ARG A 1 169 ? 7.056 4.510 7.573 1.00 85.81 169 ARG A O 1
ATOM 1303 N N . SER A 1 170 ? 6.089 4.572 9.588 1.00 87.00 170 SER A N 1
ATOM 1304 C CA . SER A 1 170 ? 5.090 5.583 9.225 1.00 87.00 170 SER A CA 1
ATOM 1305 C C . SER A 1 170 ? 5.518 6.987 9.643 1.00 87.00 170 SER A C 1
ATOM 1307 O O . SER A 1 170 ? 6.203 7.181 10.658 1.00 87.00 170 SER A O 1
ATOM 1309 N N . LEU A 1 171 ? 5.065 8.002 8.905 1.00 84.75 171 LEU A N 1
ATOM 1310 C CA . LEU A 1 171 ? 5.208 9.399 9.337 1.00 84.75 171 LEU A CA 1
ATOM 1311 C C . LEU A 1 171 ? 4.556 9.658 10.700 1.00 84.75 171 LEU A C 1
ATOM 1313 O O . LEU A 1 171 ? 5.071 10.443 11.501 1.00 84.75 171 LEU A O 1
ATOM 1317 N N . GLY A 1 172 ? 3.424 9.000 10.967 1.00 83.75 172 GLY A N 1
ATOM 1318 C CA . GLY A 1 172 ? 2.696 9.111 12.229 1.00 83.75 172 GLY A CA 1
ATOM 1319 C C . GLY A 1 172 ? 3.534 8.709 13.441 1.00 83.75 172 GLY A C 1
ATOM 1320 O O . GLY A 1 172 ? 3.456 9.373 14.478 1.00 83.75 172 GLY A O 1
ATOM 1321 N N . ASN A 1 173 ? 4.370 7.679 13.283 1.00 80.50 173 ASN A N 1
ATOM 1322 C CA . ASN A 1 173 ? 5.227 7.141 14.339 1.00 80.50 173 ASN A CA 1
ATOM 1323 C C . ASN A 1 173 ? 6.550 7.907 14.482 1.00 80.50 173 ASN A C 1
ATOM 1325 O O . ASN A 1 173 ? 7.079 8.026 15.582 1.00 80.50 173 ASN A O 1
ATOM 1329 N N . LEU A 1 174 ? 7.084 8.467 13.395 1.00 76.81 174 LEU A N 1
ATOM 1330 C CA . LEU A 1 174 ? 8.369 9.179 13.407 1.00 76.81 174 LEU A CA 1
ATOM 1331 C C . LEU A 1 174 ? 8.337 10.531 14.125 1.00 76.81 174 LEU A C 1
ATOM 1333 O O . LEU A 1 174 ? 9.371 11.003 14.591 1.00 76.81 174 LEU A O 1
ATOM 1337 N N . TRP A 1 175 ? 7.166 11.163 14.212 1.00 60.09 175 TRP A N 1
ATOM 1338 C CA . TRP A 1 175 ? 6.996 12.493 14.806 1.00 60.09 175 TRP A CA 1
ATOM 1339 C C . TRP A 1 175 ? 6.378 12.463 16.210 1.00 60.09 175 TRP A C 1
ATOM 1341 O O . TRP A 1 175 ? 5.809 13.465 16.666 1.00 60.09 175 TRP A O 1
ATOM 1351 N N . SER A 1 176 ? 6.472 11.330 16.920 1.00 55.69 176 SER A N 1
ATOM 1352 C CA . SER A 1 176 ? 6.263 11.332 18.366 1.00 55.69 176 SER A CA 1
ATOM 1353 C C . SER A 1 176 ? 7.395 12.141 18.995 1.00 55.69 176 SER A C 1
ATOM 1355 O O . SER A 1 176 ? 8.522 11.664 19.123 1.00 55.69 176 SER A O 1
ATOM 1357 N N . TRP A 1 177 ? 7.103 13.395 19.342 1.00 44.72 177 TRP A N 1
ATOM 1358 C CA . TRP A 1 177 ? 7.963 14.209 20.195 1.00 44.72 177 TRP A CA 1
ATOM 1359 C C . TRP A 1 177 ? 8.435 13.371 21.387 1.00 44.72 177 TRP A C 1
ATOM 1361 O O . TRP A 1 177 ? 7.636 12.557 21.872 1.00 44.72 177 TRP A O 1
ATOM 1371 N N . PRO A 1 178 ? 9.675 13.561 21.886 1.00 45.50 178 PRO A N 1
ATOM 1372 C CA . PRO A 1 178 ? 10.037 12.982 23.165 1.00 45.50 178 PRO A CA 1
ATOM 1373 C C . PRO A 1 178 ? 8.933 13.394 24.130 1.00 45.50 178 PRO A C 1
ATOM 1375 O O . PRO A 1 178 ? 8.565 14.569 24.220 1.00 45.50 178 PRO A O 1
ATOM 1378 N N . SER A 1 179 ? 8.316 12.386 24.730 1.00 54.03 179 SER A N 1
ATOM 1379 C CA . SER A 1 179 ? 7.283 12.550 25.737 1.00 54.03 179 SER A CA 1
ATOM 1380 C C . SER A 1 179 ? 7.668 13.689 26.679 1.00 54.03 179 SER A C 1
ATOM 1382 O O . SER A 1 179 ? 8.840 13.867 27.016 1.00 54.03 179 SER A O 1
ATOM 1384 N N . GLN A 1 180 ? 6.689 14.474 27.124 1.00 53.72 180 GLN A N 1
ATOM 1385 C CA . GLN A 1 180 ? 6.950 15.617 28.004 1.00 53.72 180 GLN A CA 1
ATOM 1386 C C . GLN A 1 180 ? 7.830 15.224 29.211 1.00 53.72 180 GLN A C 1
ATOM 1388 O O . GLN A 1 180 ? 8.665 16.014 29.643 1.00 53.72 180 GLN A O 1
ATOM 1393 N N . TRP A 1 181 ? 7.743 13.967 29.679 1.00 51.88 181 TRP A N 1
ATOM 1394 C CA . TRP A 1 181 ? 8.605 13.414 30.727 1.00 51.88 181 TRP A CA 1
ATOM 1395 C C . TRP A 1 181 ? 10.106 13.448 30.397 1.00 51.88 181 TRP A C 1
ATOM 1397 O O . TRP A 1 181 ? 10.902 13.759 31.282 1.00 51.88 181 TRP A O 1
ATOM 1407 N N . ALA A 1 182 ? 10.515 13.178 29.154 1.00 53.34 182 ALA A N 1
ATOM 1408 C CA . ALA A 1 182 ? 11.920 13.184 28.737 1.00 53.34 182 ALA A CA 1
ATOM 1409 C C . ALA A 1 182 ? 12.490 14.614 28.676 1.00 53.34 182 ALA A C 1
ATOM 1411 O O . ALA A 1 182 ? 13.652 14.845 29.009 1.00 53.34 182 ALA A O 1
ATOM 1412 N N . ILE A 1 183 ? 11.648 15.596 28.338 1.00 56.81 183 ILE A N 1
ATOM 1413 C CA . ILE A 1 183 ? 12.012 17.020 28.343 1.00 56.81 183 ILE A CA 1
ATOM 1414 C C . ILE A 1 183 ? 12.132 17.541 29.786 1.00 56.81 183 ILE A C 1
ATOM 1416 O O . ILE A 1 183 ? 13.113 18.207 30.123 1.00 56.81 183 ILE A O 1
ATOM 1420 N N . PHE A 1 184 ? 11.183 17.200 30.668 1.00 55.84 184 PHE A N 1
ATOM 1421 C CA . PHE A 1 184 ? 11.218 17.629 32.072 1.00 55.84 184 PHE A CA 1
ATOM 1422 C C . PHE A 1 184 ? 12.373 17.001 32.860 1.00 55.84 184 PHE A C 1
ATOM 1424 O O . PHE A 1 184 ? 13.037 17.696 33.631 1.00 55.84 184 PHE A O 1
ATOM 1431 N N . SER A 1 185 ? 12.655 15.713 32.649 1.00 58.91 185 SER A N 1
ATOM 1432 C CA . SER A 1 185 ? 13.771 15.032 33.320 1.00 58.91 185 SER A CA 1
ATOM 1433 C C . SER A 1 185 ? 15.132 15.555 32.848 1.00 58.91 185 SER A C 1
ATOM 1435 O O . SER A 1 185 ? 15.985 15.852 33.685 1.00 58.91 185 SER A O 1
ATOM 1437 N N . GLY A 1 186 ? 15.316 15.781 31.542 1.00 58.50 186 GLY A N 1
ATOM 1438 C CA . GLY A 1 186 ? 16.532 16.405 31.008 1.00 58.50 186 GLY A CA 1
ATOM 1439 C C . GLY A 1 186 ? 16.762 17.827 31.538 1.00 58.50 186 GLY A C 1
ATOM 1440 O O . GLY A 1 186 ? 17.876 18.171 31.939 1.00 58.50 186 GLY A O 1
ATOM 1441 N N . GLY A 1 187 ? 15.699 18.635 31.620 1.00 64.56 187 GLY A N 1
ATOM 1442 C CA . GLY A 1 187 ? 15.762 19.993 32.168 1.00 64.56 187 GLY A CA 1
ATOM 1443 C C . GLY A 1 187 ? 16.116 20.031 33.659 1.00 64.56 187 GLY A C 1
ATOM 1444 O O . GLY A 1 187 ? 16.975 20.812 34.068 1.00 64.56 187 GLY A O 1
ATOM 1445 N N . ALA A 1 188 ? 15.514 19.158 34.473 1.00 67.06 188 ALA A N 1
ATOM 1446 C CA . ALA A 1 188 ? 15.781 19.100 35.911 1.00 67.06 188 ALA A CA 1
ATOM 1447 C C . ALA A 1 188 ? 17.236 18.703 36.224 1.00 67.06 188 ALA A C 1
ATOM 1449 O O . ALA A 1 188 ? 17.870 19.310 37.092 1.00 67.06 188 ALA A O 1
ATOM 1450 N N . VAL A 1 189 ? 17.792 17.735 35.485 1.00 69.38 189 VAL A N 1
ATOM 1451 C CA . VAL A 1 189 ? 19.192 17.304 35.643 1.00 69.38 189 VAL A CA 1
ATOM 1452 C C . VAL A 1 189 ? 20.159 18.425 35.256 1.00 69.38 189 VAL A C 1
ATOM 1454 O O . VAL A 1 189 ? 21.104 18.703 35.996 1.00 69.38 189 VAL A O 1
ATOM 1457 N N . ALA A 1 190 ? 19.903 19.126 34.148 1.00 72.81 190 ALA A N 1
ATOM 1458 C CA . ALA A 1 190 ? 20.739 20.245 33.714 1.00 72.81 190 ALA A CA 1
ATOM 1459 C C . ALA A 1 190 ? 20.748 21.394 34.740 1.00 72.81 190 ALA A C 1
ATOM 1461 O O . ALA A 1 190 ? 21.813 21.909 35.088 1.00 72.81 190 ALA A O 1
ATOM 1462 N N . VAL A 1 191 ? 19.583 21.755 35.290 1.00 77.50 191 VAL A N 1
ATOM 1463 C CA . VAL A 1 191 ? 19.472 22.798 36.326 1.00 77.50 191 VAL A CA 1
ATOM 1464 C C . VAL A 1 191 ? 20.209 22.392 37.605 1.00 77.50 191 VAL A C 1
ATOM 1466 O O . VAL A 1 191 ? 20.934 23.207 38.180 1.00 77.50 191 VAL A O 1
ATOM 1469 N N . ALA A 1 192 ? 20.089 21.133 38.035 1.00 78.44 192 ALA A N 1
ATOM 1470 C CA . ALA A 1 192 ? 20.789 20.630 39.214 1.00 78.44 192 ALA A CA 1
ATOM 1471 C C . ALA A 1 192 ? 22.319 20.673 39.049 1.00 78.44 192 ALA A C 1
ATOM 1473 O O . ALA A 1 192 ? 23.022 21.106 39.966 1.00 78.44 192 ALA A O 1
ATOM 1474 N N . LEU A 1 193 ? 22.838 20.299 37.873 1.00 81.19 193 LEU A N 1
ATOM 1475 C CA . LEU A 1 193 ? 24.272 20.361 37.567 1.00 81.19 193 LEU A CA 1
ATOM 1476 C C . LEU A 1 193 ? 24.799 21.800 37.565 1.00 81.19 193 LEU A C 1
ATOM 1478 O O . LEU A 1 193 ? 25.839 22.074 38.167 1.00 81.19 193 LEU A O 1
ATOM 1482 N N . VAL A 1 194 ? 24.063 22.738 36.961 1.00 85.06 194 VAL A N 1
ATOM 1483 C CA . VAL A 1 194 ? 24.443 24.160 36.941 1.00 85.06 194 VAL A CA 1
ATOM 1484 C C . VAL A 1 194 ? 24.448 24.748 38.353 1.00 85.06 194 VAL A C 1
ATOM 1486 O O . VAL A 1 194 ? 25.411 25.410 38.745 1.00 85.06 194 VAL A O 1
ATOM 1489 N N . LEU A 1 195 ? 23.418 24.472 39.158 1.00 83.38 195 LEU A N 1
ATOM 1490 C CA . LEU A 1 195 ? 23.354 24.937 40.547 1.00 83.38 195 LEU A CA 1
ATOM 1491 C C . LEU A 1 195 ? 24.461 24.318 41.413 1.00 83.38 195 LEU A C 1
ATOM 1493 O O . LEU A 1 195 ? 25.056 25.019 42.238 1.00 83.38 195 LEU A O 1
ATOM 1497 N N . GLY A 1 196 ? 24.774 23.036 41.207 1.00 84.88 196 GLY A N 1
ATOM 1498 C CA . GLY A 1 196 ? 25.891 22.351 41.856 1.00 84.88 196 GLY A CA 1
ATOM 1499 C C . GLY A 1 196 ? 27.236 22.999 41.522 1.00 84.88 196 GLY A C 1
ATOM 1500 O O . GLY A 1 196 ? 27.990 23.361 42.429 1.00 84.88 196 GLY A O 1
ATOM 1501 N N . ALA A 1 197 ? 27.499 23.248 40.236 1.00 85.56 197 ALA A N 1
ATOM 1502 C CA . ALA A 1 197 ? 28.712 23.917 39.772 1.00 85.56 197 ALA A CA 1
ATOM 1503 C C . ALA A 1 197 ? 28.828 25.354 40.314 1.00 85.56 197 ALA A C 1
ATOM 1505 O O . ALA A 1 197 ? 29.897 25.765 40.770 1.00 85.56 197 ALA A O 1
ATOM 1506 N N . MET A 1 198 ? 27.725 26.110 40.352 1.00 84.44 198 MET A N 1
ATOM 1507 C CA . MET A 1 198 ? 27.704 27.460 40.927 1.00 84.44 198 MET A CA 1
ATOM 1508 C C . MET A 1 198 ? 27.997 27.463 42.431 1.00 84.44 198 MET A C 1
ATOM 1510 O O . MET A 1 198 ? 28.736 28.329 42.910 1.00 84.44 198 MET A O 1
ATOM 1514 N N . ARG A 1 199 ? 27.451 26.503 43.191 1.00 82.50 199 ARG A N 1
ATOM 1515 C CA . ARG A 1 199 ? 27.759 26.350 44.623 1.00 82.50 199 ARG A CA 1
ATOM 1516 C C . ARG A 1 199 ? 29.231 26.006 44.833 1.00 82.50 199 ARG A C 1
ATOM 1518 O O . ARG A 1 199 ? 29.889 26.679 45.628 1.00 82.50 199 ARG A O 1
ATOM 1525 N N . ALA A 1 200 ? 29.766 25.050 44.074 1.00 83.81 200 ALA A N 1
ATOM 1526 C CA . ALA A 1 200 ? 31.180 24.684 44.129 1.00 83.81 200 ALA A CA 1
ATOM 1527 C C . ALA A 1 200 ? 32.083 25.895 43.827 1.00 83.81 200 ALA A C 1
ATOM 1529 O O . ALA A 1 200 ? 32.961 26.232 44.624 1.00 83.81 200 ALA A O 1
ATOM 1530 N N . ALA A 1 201 ? 31.792 26.645 42.760 1.00 82.81 201 ALA A N 1
ATOM 1531 C CA . ALA A 1 201 ? 32.545 27.842 42.392 1.00 82.81 201 ALA A CA 1
ATOM 1532 C C . ALA A 1 201 ? 32.495 28.942 43.470 1.00 82.81 201 ALA A C 1
ATOM 1534 O O . ALA A 1 201 ? 33.510 29.591 43.735 1.00 82.81 201 ALA A O 1
ATOM 1535 N N . ARG A 1 202 ? 31.343 29.152 44.128 1.00 78.88 202 ARG A N 1
ATOM 1536 C CA . ARG A 1 202 ? 31.227 30.102 45.252 1.00 78.88 202 ARG A CA 1
ATOM 1537 C C . ARG A 1 202 ? 32.064 29.664 46.451 1.00 78.88 202 ARG A C 1
ATOM 1539 O O . ARG A 1 202 ? 32.789 30.489 47.004 1.00 78.88 202 ARG A O 1
ATOM 1546 N N . THR A 1 203 ? 32.005 28.385 46.826 1.00 81.12 203 THR A N 1
ATOM 1547 C CA . THR A 1 203 ? 32.806 27.860 47.946 1.00 81.12 203 THR A CA 1
ATOM 1548 C C . THR A 1 203 ? 34.306 27.958 47.676 1.00 81.12 203 THR A C 1
ATOM 1550 O O . THR A 1 203 ? 35.061 28.374 48.554 1.00 81.12 203 THR A O 1
ATOM 1553 N N . TRP A 1 204 ? 34.735 27.673 46.444 1.00 76.62 204 TRP A N 1
ATOM 1554 C CA . TRP A 1 204 ? 36.132 27.782 46.035 1.00 76.62 204 TRP A CA 1
ATOM 1555 C C . TRP A 1 204 ? 36.638 29.232 46.083 1.00 76.62 204 TRP A C 1
ATOM 1557 O O . TRP A 1 204 ? 37.661 29.502 46.713 1.00 76.62 204 TRP A O 1
ATOM 1567 N N . ARG A 1 205 ? 35.876 30.198 45.541 1.00 75.56 205 ARG A N 1
ATOM 1568 C CA . ARG A 1 205 ? 36.220 31.631 45.655 1.00 75.56 205 ARG A CA 1
ATOM 1569 C C . ARG A 1 205 ? 36.262 32.110 47.107 1.00 75.56 205 ARG A C 1
ATOM 1571 O O . ARG A 1 205 ? 37.114 32.926 47.451 1.00 75.56 205 ARG A O 1
ATOM 1578 N N . GLY A 1 206 ? 35.363 31.615 47.959 1.00 76.62 206 GLY A N 1
ATOM 1579 C CA . GLY A 1 206 ? 35.364 31.917 49.393 1.00 76.62 206 GLY A CA 1
ATOM 1580 C C . GLY A 1 206 ? 36.650 31.459 50.085 1.00 76.62 206 GLY A C 1
ATOM 1581 O O . GLY A 1 206 ? 37.268 32.242 50.804 1.00 76.62 206 GLY A O 1
ATOM 1582 N N . ARG A 1 207 ? 37.104 30.228 49.804 1.00 73.69 207 ARG A N 1
ATOM 1583 C CA . ARG A 1 207 ? 38.373 29.696 50.331 1.00 73.69 207 ARG A CA 1
ATOM 1584 C C . ARG A 1 207 ? 39.587 30.485 49.844 1.00 73.69 207 ARG A C 1
ATOM 1586 O O . ARG A 1 207 ? 40.460 30.774 50.654 1.00 73.69 207 ARG A O 1
ATOM 1593 N N . GLN A 1 208 ? 39.627 30.888 48.571 1.00 71.50 208 GLN A N 1
ATOM 1594 C CA . GLN A 1 208 ? 40.723 31.719 48.056 1.00 71.50 208 GLN A CA 1
ATOM 1595 C C . GLN A 1 208 ? 40.776 33.093 48.732 1.00 71.50 208 GLN A C 1
ATOM 1597 O O . GLN A 1 208 ? 41.842 33.516 49.170 1.00 71.50 208 GLN A O 1
ATOM 1602 N N . LYS A 1 209 ? 39.630 33.768 48.903 1.00 71.19 209 LYS A N 1
ATOM 1603 C CA . LYS A 1 209 ? 39.577 35.050 49.627 1.00 71.19 209 LYS A CA 1
ATOM 1604 C C . LYS A 1 209 ? 40.023 34.916 51.085 1.00 71.19 209 LYS A C 1
ATOM 1606 O O . LYS A 1 209 ? 40.720 35.797 51.575 1.00 71.19 209 LYS A O 1
ATOM 1611 N N . TYR A 1 210 ? 39.647 33.833 51.769 1.00 66.38 210 TYR A N 1
ATOM 1612 C CA . TYR A 1 210 ? 40.100 33.569 53.138 1.00 66.38 210 TYR A CA 1
ATOM 1613 C C . TYR A 1 210 ? 41.615 33.325 53.202 1.00 66.38 210 TYR A C 1
ATOM 1615 O O . TYR A 1 210 ? 42.284 33.921 54.039 1.00 66.38 210 TYR A O 1
ATOM 1623 N N . ALA A 1 211 ? 42.166 32.521 52.286 1.00 65.00 211 ALA A N 1
ATOM 1624 C CA . ALA A 1 211 ? 43.603 32.253 52.212 1.00 65.00 211 ALA A CA 1
ATOM 1625 C C . ALA A 1 211 ? 44.426 33.527 51.942 1.00 65.00 211 ALA A C 1
ATOM 1627 O O . ALA A 1 211 ? 45.407 33.774 52.636 1.00 65.00 211 ALA A O 1
ATOM 1628 N N . HIS A 1 212 ? 43.986 34.381 51.010 1.00 60.31 212 HIS A N 1
ATOM 1629 C CA . HIS A 1 212 ? 44.638 35.670 50.749 1.00 60.31 212 HIS A CA 1
ATOM 1630 C C . HIS A 1 212 ? 44.553 36.635 51.936 1.00 60.31 212 HIS A C 1
ATOM 1632 O O . HIS A 1 212 ? 45.504 37.364 52.196 1.00 60.31 212 HIS A O 1
ATOM 1638 N N . ARG A 1 213 ? 43.435 36.642 52.674 1.00 61.03 213 ARG A N 1
ATOM 1639 C CA . ARG A 1 213 ? 43.277 37.506 53.851 1.00 61.03 213 ARG A CA 1
ATOM 1640 C C . ARG A 1 213 ? 44.163 37.063 55.015 1.00 61.03 213 ARG A C 1
ATOM 1642 O O . ARG A 1 213 ? 44.638 37.925 55.734 1.00 61.03 213 ARG A O 1
ATOM 1649 N N . LYS A 1 214 ? 44.388 35.753 55.168 1.00 60.12 214 LYS A N 1
ATOM 1650 C CA . LYS A 1 214 ? 45.278 35.188 56.192 1.00 60.12 214 LYS A CA 1
ATOM 1651 C C . LYS A 1 214 ? 46.747 35.532 55.921 1.00 60.12 214 LYS A C 1
ATOM 1653 O O . LYS A 1 214 ? 47.428 36.003 56.815 1.00 60.12 214 LYS A O 1
ATOM 1658 N N . LEU A 1 215 ? 47.186 35.413 54.663 1.00 59.94 215 LEU A N 1
ATOM 1659 C CA . LEU A 1 215 ? 48.535 35.826 54.251 1.00 59.94 215 LEU A CA 1
ATOM 1660 C C . LEU A 1 215 ? 48.782 37.328 54.473 1.00 59.94 215 LEU A C 1
ATOM 1662 O O . LEU A 1 215 ? 49.874 37.708 54.857 1.00 59.94 215 LEU A O 1
ATOM 1666 N N . ALA A 1 216 ? 47.768 38.179 54.285 1.00 59.75 216 ALA A N 1
ATOM 1667 C CA . ALA A 1 216 ? 47.896 39.622 54.505 1.00 59.75 216 ALA A CA 1
ATOM 1668 C C . ALA A 1 216 ? 47.887 40.048 55.990 1.00 59.75 216 ALA A C 1
ATOM 1670 O O . ALA A 1 216 ? 48.201 41.197 56.282 1.00 59.75 216 ALA A O 1
ATOM 1671 N N . THR A 1 217 ? 47.481 39.173 56.918 1.00 59.25 217 THR A N 1
ATOM 1672 C CA . THR A 1 217 ? 47.482 39.455 58.368 1.00 59.25 217 THR A CA 1
ATOM 1673 C C . THR A 1 217 ? 48.692 38.887 59.102 1.00 59.25 217 THR A C 1
ATOM 1675 O O . THR A 1 217 ? 48.890 39.245 60.256 1.00 59.25 217 THR A O 1
ATOM 1678 N N . ASP A 1 218 ? 49.477 38.029 58.447 1.00 56.38 218 ASP A N 1
ATOM 1679 C CA . ASP A 1 218 ? 50.663 37.387 59.028 1.00 56.38 218 ASP A CA 1
ATOM 1680 C C . ASP A 1 218 ? 51.969 38.182 58.743 1.00 56.38 218 ASP A C 1
ATOM 1682 O O . ASP A 1 218 ? 53.036 37.763 59.182 1.00 56.38 218 ASP A O 1
ATOM 1686 N N . ASP A 1 219 ? 51.882 39.338 58.061 1.00 55.69 219 ASP A N 1
ATOM 1687 C CA . ASP A 1 219 ? 52.998 40.252 57.715 1.00 55.69 219 ASP A CA 1
ATOM 1688 C C . ASP A 1 219 ? 52.989 41.580 58.529 1.00 55.69 219 ASP A C 1
ATOM 1690 O O . ASP A 1 219 ? 53.344 42.646 58.014 1.00 55.69 219 ASP A O 1
ATOM 1694 N N . VAL A 1 220 ? 52.584 41.547 59.809 1.00 51.12 220 VAL A N 1
ATOM 1695 C CA . VAL A 1 220 ? 52.769 42.659 60.778 1.00 51.12 220 VAL A CA 1
ATOM 1696 C C . VAL A 1 220 ? 53.465 42.167 62.038 1.00 51.12 220 VAL A C 1
ATOM 1698 O O . VAL A 1 220 ? 52.995 41.155 62.602 1.00 51.12 220 VAL A O 1
#

Organism: Glomerella acutata (NCBI:txid27357)

Secondary structure (DSSP, 8-state):
--S--TT-EEEEEEEES-SS--TT---EEEEEEESS-S-SS--SS-S-SSTTPPPS-----PPPTTSPSEEEEEEEEEEETT-SS--EEEEEEEEEPPPSSS----HHHHHHHHHHSPBPP--SSSSSEEE--SSPPPPPSS--S-EEE-TTS---TTTSEEES-STT--HHHHT----HHHHHHHHHHHHHHHHHHHHHHHHHHHHHHHHHHHHTTS--